Protein AF-A0A8J2TU21-F1 (afdb_monomer)

Secondary structure (DSSP, 8-state):
-HHHHHHHHHHHHSEEE--SSS-EEEEETTEEEEEEE-TTS--TT-EEEEEEEESSS-PPEEEEPGGG---GGGS-GGGTTEEEEEEE-S-SS--EEEEEEEEETTEEEEEEEE-HHHHHTT------GGGGGSS--HHHHHHHHHHHHSEEE--TTS-EEEEETTEEEEEEETT-TTSSSPEEEEEEEETTEEEEEEEEEEGGGGB-GGGSTTTSTTEEEEEEE-S--SPEEEEEEEEEETTEEEEEEEEEHHHHHT-GGGSS--TTHHHHT-

Organism: NCBI:txid1247562

Nearest PDB structures (foldseek):
  7wg3-assembly1_J  TM=2.281E-01  e=1.444E-03  Bos taurus
  8u32-assembly2_D  TM=4.054E-01  e=1.136E-01  Homo sapiens
  8ew6-assembly1_W-2  TM=3.992E-01  e=9.004E-01  Homo sapiens
  6p64-assembly1_D-3  TM=2.687E-01  e=2.629E-01  Homo sapiens
  6vrn-assembly1_D  TM=2.477E-01  e=4.080E+00  Homo sapiens

Structure (mmCIF, N/CA/C/O backbone):
data_AF-A0A8J2TU21-F1
#
_entry.id   AF-A0A8J2TU21-F1
#
loop_
_atom_site.group_PDB
_atom_site.id
_atom_site.type_symbol
_atom_site.label_atom_id
_atom_site.label_alt_id
_atom_site.label_comp_id
_atom_site.label_asym_id
_atom_site.label_entity_id
_atom_site.label_seq_id
_atom_site.pdbx_PDB_ins_code
_atom_site.Cartn_x
_atom_site.Cartn_y
_atom_site.Cartn_z
_atom_site.occupancy
_atom_site.B_iso_or_equiv
_atom_site.auth_seq_id
_atom_site.auth_comp_id
_atom_site.auth_asym_id
_atom_site.auth_atom_id
_atom_site.pdbx_PDB_model_num
ATOM 1 N N . MET A 1 1 ? -17.811 3.813 -1.687 1.00 58.38 1 MET A N 1
ATOM 2 C CA . MET A 1 1 ? -16.915 4.738 -2.426 1.00 58.38 1 MET A CA 1
ATOM 3 C C . MET A 1 1 ? -16.311 5.841 -1.555 1.00 58.38 1 MET A C 1
ATOM 5 O O . MET A 1 1 ? -15.149 5.700 -1.224 1.00 58.38 1 MET A O 1
ATOM 9 N N . LEU A 1 2 ? -17.020 6.907 -1.139 1.00 63.94 2 LEU A N 1
ATOM 10 C CA . LEU A 1 2 ? -16.384 7.971 -0.321 1.00 63.94 2 LEU A CA 1
ATOM 11 C C . LEU A 1 2 ? -15.904 7.480 1.061 1.00 63.94 2 LEU A C 1
ATOM 13 O O . LEU A 1 2 ? -14.791 7.792 1.465 1.00 63.94 2 LEU A O 1
ATOM 17 N N . LYS A 1 3 ? -16.726 6.679 1.752 1.00 74.31 3 LYS A N 1
ATOM 18 C CA . LYS A 1 3 ? -16.395 6.084 3.062 1.00 74.31 3 LYS A CA 1
ATOM 19 C C . LYS A 1 3 ? -15.256 5.062 2.972 1.00 74.31 3 LYS A C 1
ATOM 21 O O . LYS A 1 3 ? -14.341 5.099 3.782 1.00 74.31 3 LYS A O 1
ATOM 26 N N . ASP A 1 4 ? -15.289 4.213 1.947 1.00 75.69 4 ASP A N 1
ATOM 27 C CA . ASP A 1 4 ? -14.222 3.250 1.641 1.00 75.69 4 ASP A CA 1
ATOM 28 C C . ASP A 1 4 ? -12.875 3.958 1.461 1.00 75.69 4 ASP A C 1
ATOM 30 O O . ASP A 1 4 ? -11.890 3.590 2.088 1.00 75.69 4 ASP A O 1
ATOM 34 N N . ASN A 1 5 ? -12.860 5.036 0.672 1.00 77.44 5 ASN A N 1
ATOM 35 C CA . ASN A 1 5 ? -11.653 5.809 0.402 1.00 77.44 5 ASN A CA 1
ATOM 36 C C . ASN A 1 5 ? -11.133 6.518 1.669 1.00 77.44 5 ASN A 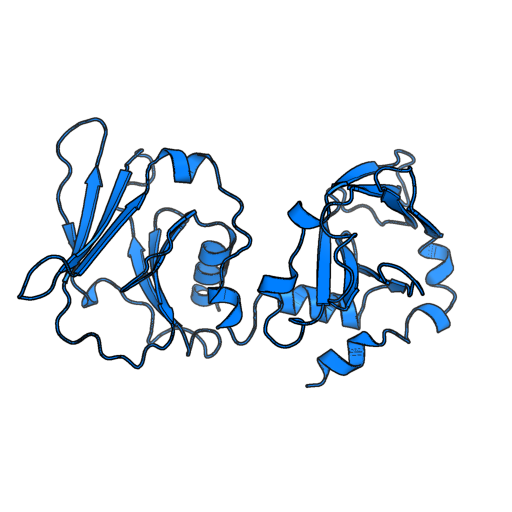C 1
ATOM 38 O O . ASN A 1 5 ? -9.929 6.646 1.871 1.00 77.44 5 ASN A O 1
ATOM 42 N N . GLU A 1 6 ? -12.024 6.966 2.559 1.00 82.44 6 GLU A N 1
ATOM 43 C CA . GLU A 1 6 ? -11.631 7.509 3.864 1.00 82.44 6 GLU A CA 1
ATOM 44 C C . GLU A 1 6 ? -10.925 6.454 4.731 1.00 82.44 6 GLU A C 1
ATOM 46 O O . GLU A 1 6 ? -9.848 6.730 5.263 1.00 82.44 6 GLU A O 1
ATOM 51 N N . ILE A 1 7 ? -11.493 5.248 4.840 1.00 80.94 7 ILE A N 1
ATOM 52 C CA . ILE A 1 7 ? -10.897 4.163 5.631 1.00 80.94 7 ILE A CA 1
ATOM 53 C C . ILE A 1 7 ? -9.587 3.708 5.005 1.00 80.94 7 ILE A C 1
ATOM 55 O O . ILE A 1 7 ? -8.605 3.576 5.723 1.00 80.94 7 ILE A O 1
ATOM 59 N N . GLU A 1 8 ? -9.533 3.528 3.685 1.00 79.25 8 GLU A N 1
ATOM 60 C CA . GLU A 1 8 ? -8.288 3.226 2.979 1.00 79.25 8 GLU A CA 1
ATOM 61 C C . GLU A 1 8 ? -7.206 4.245 3.346 1.00 79.25 8 GLU A C 1
ATOM 63 O O . GLU A 1 8 ? -6.149 3.873 3.852 1.00 79.25 8 GLU A O 1
ATOM 68 N N . ASN A 1 9 ? -7.484 5.544 3.208 1.00 79.12 9 ASN A N 1
ATOM 69 C CA . ASN A 1 9 ? -6.519 6.583 3.564 1.00 79.12 9 ASN A CA 1
ATOM 70 C C . ASN A 1 9 ? -6.104 6.543 5.040 1.00 79.12 9 ASN A C 1
ATOM 72 O O . ASN A 1 9 ? -4.937 6.809 5.331 1.00 79.12 9 ASN A O 1
ATOM 76 N N . ALA A 1 10 ? -7.008 6.182 5.953 1.00 81.94 10 ALA A N 1
ATOM 77 C CA . ALA A 1 10 ? -6.664 5.964 7.353 1.00 81.94 10 ALA A CA 1
ATOM 78 C C . ALA A 1 10 ? -5.740 4.751 7.533 1.00 81.94 10 ALA A C 1
ATOM 80 O O . ALA A 1 10 ? -4.718 4.867 8.203 1.00 81.94 10 ALA A O 1
ATOM 81 N N . LEU A 1 11 ? -6.040 3.613 6.901 1.00 80.38 11 LEU A N 1
ATOM 82 C CA . LEU A 1 11 ? -5.211 2.405 6.962 1.00 80.38 11 LEU A CA 1
ATOM 83 C C . LEU A 1 11 ? -3.800 2.636 6.403 1.00 80.38 11 LEU A C 1
ATOM 85 O O . LEU A 1 11 ? -2.864 1.992 6.876 1.00 80.38 11 LEU A O 1
ATOM 89 N N . TYR A 1 12 ? -3.661 3.544 5.431 1.00 74.69 12 TYR A N 1
ATOM 90 C CA . TYR A 1 12 ? -2.391 3.878 4.782 1.00 74.69 12 TYR A CA 1
ATOM 91 C C . TYR A 1 12 ? -1.575 4.949 5.499 1.00 74.69 12 TYR A C 1
ATOM 93 O O . TYR A 1 12 ? -0.360 4.819 5.623 1.00 74.69 12 TYR A O 1
ATOM 101 N N . ASN A 1 13 ? -2.226 6.035 5.909 1.00 73.88 13 ASN A N 1
ATOM 102 C CA . ASN A 1 13 ? -1.545 7.247 6.368 1.00 73.88 13 ASN A CA 1
ATOM 103 C C . ASN A 1 13 ? -1.740 7.506 7.866 1.00 73.88 13 ASN A C 1
ATOM 105 O O . ASN A 1 13 ? -1.188 8.467 8.400 1.00 73.88 13 ASN A O 1
ATOM 109 N N . GLY A 1 14 ? -2.570 6.702 8.529 1.00 76.38 14 GLY A N 1
ATOM 110 C CA . GLY A 1 14 ? -2.879 6.848 9.939 1.00 76.38 14 GLY A CA 1
ATOM 111 C C . GLY A 1 14 ? -1.810 6.263 10.855 1.00 76.38 14 GLY A C 1
ATOM 112 O O . GLY A 1 14 ? -1.041 5.372 10.492 1.00 76.38 14 GLY A O 1
ATOM 113 N N . THR A 1 15 ? -1.804 6.741 12.094 1.00 79.38 15 THR A N 1
ATOM 114 C CA . THR A 1 15 ? -1.006 6.155 13.171 1.00 79.38 15 THR A CA 1
ATOM 115 C C . THR A 1 15 ? -1.717 4.902 13.673 1.00 79.38 15 THR A C 1
ATOM 117 O O . THR A 1 15 ? -2.824 4.984 14.206 1.00 79.38 15 THR A O 1
ATOM 120 N N . PHE A 1 16 ? -1.085 3.744 13.484 1.00 79.56 16 PHE A N 1
ATOM 121 C CA . PHE A 1 16 ? -1.649 2.433 13.806 1.00 79.56 16 PHE A CA 1
ATOM 122 C C . PHE A 1 16 ? -1.144 1.911 15.157 1.00 79.56 16 PHE A C 1
ATOM 124 O O . PHE A 1 16 ? 0.063 1.917 15.409 1.00 79.56 16 PHE A O 1
ATOM 131 N N . ILE A 1 17 ? -2.048 1.395 15.992 1.00 81.62 17 ILE A N 1
ATOM 132 C CA . ILE A 1 17 ? -1.725 0.611 17.188 1.00 81.62 17 ILE A CA 1
ATOM 133 C C . ILE A 1 17 ? -2.383 -0.754 17.075 1.00 81.62 17 ILE A C 1
ATOM 135 O O . ILE A 1 17 ? -3.604 -0.858 16.953 1.00 81.62 17 ILE A O 1
ATOM 139 N N . LYS A 1 18 ? -1.545 -1.788 17.176 1.00 78.31 18 LYS A N 1
ATOM 140 C CA . LYS A 1 18 ? -1.987 -3.173 17.248 1.00 78.31 18 LYS A CA 1
ATOM 141 C C . LYS A 1 18 ? -2.256 -3.574 18.692 1.00 78.31 18 LYS A C 1
ATOM 143 O O . LYS A 1 18 ? -1.412 -3.345 19.559 1.00 78.31 18 LYS A O 1
ATOM 148 N N . ASN A 1 19 ? -3.379 -4.231 18.926 1.00 75.56 19 ASN A N 1
ATOM 149 C CA . ASN A 1 19 ? -3.733 -4.857 20.184 1.00 75.56 19 ASN A CA 1
ATOM 150 C C . ASN A 1 19 ? -3.720 -6.376 20.040 1.00 75.56 19 ASN A C 1
ATOM 152 O O . ASN A 1 19 ? -4.027 -6.936 18.992 1.00 75.56 19 ASN A O 1
ATOM 156 N N . SER A 1 20 ? -3.350 -7.066 21.117 1.00 71.25 20 SER A N 1
ATOM 157 C CA . SER A 1 20 ? -3.405 -8.529 21.159 1.00 71.25 20 SER A CA 1
ATOM 158 C C . SER A 1 20 ? -4.839 -9.057 21.227 1.00 71.25 20 SER A C 1
ATOM 160 O O . SER A 1 20 ? -5.087 -10.165 20.767 1.00 71.25 20 SER A O 1
ATOM 162 N N . ASN A 1 21 ? -5.762 -8.264 21.782 1.00 73.25 21 ASN A N 1
ATOM 163 C CA . ASN A 1 21 ? -7.171 -8.588 21.971 1.00 73.25 21 ASN A CA 1
ATOM 164 C C . ASN A 1 21 ? -8.049 -7.375 21.627 1.00 73.25 21 ASN A C 1
ATOM 166 O O . ASN A 1 21 ? -7.642 -6.233 21.841 1.00 73.25 21 ASN A O 1
ATOM 170 N N . GLY A 1 22 ? -9.281 -7.630 21.179 1.00 79.56 22 GLY A N 1
ATOM 171 C CA . GLY A 1 22 ? -10.277 -6.586 20.934 1.00 79.56 22 GLY A CA 1
ATOM 172 C C . GLY A 1 22 ? -10.157 -5.949 19.552 1.00 79.56 22 GLY A C 1
ATOM 173 O O . GLY A 1 22 ? -10.305 -6.644 18.548 1.00 79.56 22 GLY A O 1
ATOM 174 N N . TYR A 1 23 ? -9.948 -4.632 19.524 1.00 83.12 23 TYR A N 1
ATOM 175 C CA . TYR A 1 23 ? -9.886 -3.827 18.304 1.00 83.12 23 TYR A CA 1
ATOM 176 C C . TYR A 1 23 ? -8.505 -3.222 18.137 1.00 83.12 23 TYR A C 1
ATOM 178 O O . TYR A 1 23 ? -7.947 -2.699 19.098 1.00 83.12 23 TYR A O 1
ATOM 186 N N . ASP A 1 24 ? -7.995 -3.205 16.916 1.00 85.56 24 ASP A N 1
ATOM 187 C CA . ASP A 1 24 ? -6.873 -2.351 16.558 1.00 85.56 24 ASP A CA 1
ATOM 188 C C . ASP A 1 24 ? -7.340 -0.913 16.357 1.00 85.56 24 ASP A C 1
ATOM 190 O O . ASP A 1 24 ? -8.511 -0.652 16.076 1.00 85.56 24 ASP A O 1
ATOM 194 N N . VAL A 1 25 ? -6.420 0.034 16.521 1.00 85.12 25 VAL A N 1
ATOM 195 C CA . VAL A 1 25 ? -6.745 1.461 16.525 1.00 85.12 25 VAL A CA 1
ATOM 196 C C . VAL A 1 25 ? -5.941 2.172 15.456 1.00 85.12 25 VAL A C 1
ATOM 198 O O . VAL A 1 25 ? -4.714 2.086 15.422 1.00 85.12 25 VAL A O 1
ATOM 201 N N . VAL A 1 26 ? -6.629 2.940 14.620 1.00 85.81 26 VAL A N 1
ATOM 202 C CA . VAL A 1 26 ? -6.015 3.825 13.633 1.00 85.81 26 VAL A CA 1
ATOM 203 C C . VAL A 1 26 ? -6.462 5.239 13.893 1.00 85.81 26 VAL A C 1
ATOM 205 O O . VAL A 1 26 ? -7.656 5.506 13.968 1.00 85.81 26 VAL A O 1
ATOM 208 N N . ALA A 1 27 ? -5.517 6.162 13.999 1.00 82.06 27 ALA A N 1
ATOM 209 C CA . ALA A 1 27 ? -5.837 7.573 14.086 1.00 82.06 27 ALA A CA 1
ATOM 210 C C . ALA A 1 27 ? -5.430 8.299 12.806 1.00 82.06 27 ALA A C 1
ATOM 212 O O . ALA A 1 27 ? -4.272 8.245 12.391 1.00 82.06 27 ALA A O 1
ATOM 213 N N . TYR A 1 28 ? -6.385 8.979 12.175 1.00 82.38 28 TYR A N 1
ATOM 214 C CA . TYR A 1 28 ? -6.166 9.711 10.931 1.00 82.38 28 TYR A CA 1
ATOM 215 C C . TYR A 1 28 ? -7.184 10.843 10.773 1.00 82.38 28 TYR A C 1
ATOM 217 O O . TYR A 1 28 ? -8.367 10.649 11.048 1.00 82.38 28 TYR A O 1
ATOM 225 N N . ASN A 1 29 ? -6.736 12.021 10.322 1.00 77.94 29 ASN A N 1
ATOM 226 C CA . ASN A 1 29 ? -7.584 13.196 10.065 1.00 77.94 29 ASN A CA 1
ATOM 227 C C . ASN A 1 29 ? -8.606 13.489 11.185 1.00 77.94 29 ASN A C 1
ATOM 229 O O . ASN A 1 29 ? -9.804 13.627 10.934 1.00 77.94 29 ASN A O 1
ATOM 233 N N . ASN A 1 30 ? -8.136 13.580 12.434 1.00 78.69 30 ASN A N 1
ATOM 234 C CA . ASN A 1 30 ? -8.964 13.847 13.622 1.00 78.69 30 ASN A CA 1
ATOM 235 C C . ASN A 1 30 ? -10.094 12.834 13.836 1.00 78.69 30 ASN A C 1
ATOM 237 O O . ASN A 1 30 ? -11.155 13.164 14.358 1.00 78.69 30 ASN A O 1
ATOM 241 N N . SER A 1 31 ? -9.877 11.597 13.415 1.00 83.50 31 SER A N 1
ATOM 242 C CA . SER A 1 31 ? -10.779 10.485 13.669 1.00 83.50 31 SER A CA 1
ATOM 243 C C . SER A 1 31 ? -9.984 9.303 14.195 1.00 83.50 31 SER A C 1
ATOM 245 O O . SER A 1 31 ? -8.857 9.057 13.759 1.00 83.50 31 SER A O 1
ATOM 247 N N . LEU A 1 32 ? -10.591 8.573 15.121 1.00 84.38 32 LEU A N 1
ATOM 248 C CA . LEU A 1 32 ? -10.171 7.237 15.505 1.00 84.38 32 LEU A CA 1
ATOM 249 C C . LEU A 1 32 ? -11.017 6.226 14.748 1.00 84.38 32 LEU A C 1
ATOM 251 O O . LEU A 1 32 ? -12.234 6.371 14.668 1.00 84.38 32 LEU A O 1
ATOM 255 N N . TYR A 1 33 ? -10.369 5.200 14.226 1.00 84.88 33 TYR A N 1
ATOM 256 C CA . TYR A 1 33 ? -10.990 4.044 13.610 1.00 84.88 33 TYR A CA 1
ATOM 257 C C . TYR A 1 33 ? -10.616 2.828 14.451 1.00 84.88 33 TYR A C 1
ATOM 259 O O . TYR A 1 33 ? -9.432 2.541 14.627 1.00 84.88 33 TYR A O 1
ATOM 267 N N . LEU A 1 34 ? -11.615 2.139 14.987 1.00 84.94 34 LEU A N 1
ATOM 268 C CA . LEU A 1 34 ? -11.458 0.846 15.634 1.00 84.94 34 LEU A CA 1
ATOM 269 C C . LEU A 1 34 ? -11.738 -0.236 14.601 1.00 84.94 34 LEU A C 1
ATOM 271 O O . LEU A 1 34 ? -12.773 -0.208 13.931 1.00 84.94 34 LEU A O 1
ATOM 275 N N . LEU A 1 35 ? -10.802 -1.166 14.470 1.00 84.06 35 LEU A N 1
ATOM 276 C CA . LEU A 1 35 ? -10.803 -2.191 13.440 1.00 84.06 35 LEU A CA 1
ATOM 277 C C . LEU A 1 35 ? -10.736 -3.569 14.084 1.00 84.06 35 LEU A C 1
ATOM 279 O O . LEU A 1 35 ? -9.975 -3.775 15.025 1.00 84.06 35 LEU A O 1
ATOM 283 N N . LYS A 1 36 ? -11.515 -4.520 13.575 1.00 81.56 36 LYS A N 1
ATOM 284 C CA . LYS A 1 36 ? -11.433 -5.923 13.992 1.00 81.56 36 LYS A CA 1
ATOM 285 C C . LYS A 1 36 ? -11.714 -6.833 12.795 1.00 81.56 36 LYS A C 1
ATOM 287 O O . LYS A 1 36 ? -12.698 -6.603 12.089 1.00 81.56 36 LYS A O 1
ATOM 292 N N . PRO A 1 37 ? -10.882 -7.851 12.523 1.00 75.69 37 PRO A N 1
ATOM 293 C CA . PRO A 1 37 ? -11.181 -8.824 11.479 1.00 75.69 37 PRO A CA 1
ATOM 294 C C . PRO A 1 37 ? -12.408 -9.664 11.866 1.00 75.69 37 PRO A C 1
ATOM 296 O O . PRO A 1 37 ? -12.611 -9.966 13.040 1.00 75.69 37 PRO A O 1
ATOM 299 N N . ASN A 1 38 ? -13.190 -10.092 10.872 1.00 70.44 38 ASN A N 1
ATOM 300 C CA . ASN A 1 38 ? -14.369 -10.957 11.013 1.00 70.44 38 ASN A CA 1
ATOM 301 C C . ASN A 1 38 ? -15.502 -10.349 11.878 1.00 70.44 38 ASN A C 1
ATOM 303 O O . ASN A 1 38 ? -15.646 -10.702 13.053 1.00 70.44 38 ASN A O 1
ATOM 307 N N . PRO A 1 39 ? -16.375 -9.497 11.299 1.00 62.12 39 PRO A N 1
ATOM 308 C CA . PRO A 1 39 ? -17.414 -8.758 12.033 1.00 62.12 39 PRO A CA 1
ATOM 309 C C . PRO A 1 39 ? -18.491 -9.633 12.698 1.00 62.12 39 PRO A C 1
ATOM 311 O O . PRO A 1 39 ? -19.222 -9.150 13.556 1.00 62.12 39 PRO A O 1
ATOM 314 N N . ASN A 1 40 ? -18.589 -10.917 12.337 1.00 57.25 40 ASN A N 1
ATOM 315 C CA . ASN A 1 40 ? -19.634 -11.833 12.815 1.00 57.25 40 ASN A CA 1
ATOM 316 C C . ASN A 1 40 ? -19.432 -12.332 14.257 1.00 57.25 40 ASN A C 1
ATOM 318 O O . ASN A 1 40 ? -20.258 -13.091 14.764 1.00 57.25 40 ASN A O 1
ATOM 322 N N . ILE A 1 41 ? -18.344 -11.942 14.926 1.00 59.06 41 ILE A N 1
ATOM 323 C CA . ILE A 1 41 ? -18.169 -12.199 16.358 1.00 59.06 41 ILE A CA 1
ATOM 324 C C . ILE A 1 41 ? -18.950 -11.115 17.106 1.00 59.06 41 ILE A C 1
ATOM 326 O O . ILE A 1 41 ? -18.430 -10.027 17.351 1.00 59.06 41 ILE A O 1
ATOM 330 N N . GLU A 1 42 ? -20.216 -11.411 17.413 1.00 54.28 42 GLU A N 1
ATOM 331 C CA . GLU A 1 42 ? -21.098 -10.534 18.186 1.00 54.28 42 GLU A CA 1
ATOM 332 C C . GLU A 1 42 ? -20.466 -10.176 19.541 1.00 54.28 42 GLU A C 1
ATOM 334 O O . GLU A 1 42 ? -20.354 -10.992 20.456 1.00 54.28 42 GLU A O 1
ATOM 339 N N . ASP A 1 43 ? -20.095 -8.911 19.667 1.00 58.66 43 ASP A N 1
ATOM 340 C CA . ASP A 1 43 ? -19.461 -8.313 20.835 1.00 58.66 43 ASP A CA 1
ATOM 341 C C . ASP A 1 43 ? -20.557 -7.802 21.804 1.00 58.66 43 ASP A C 1
ATOM 343 O O . ASP A 1 43 ? -20.762 -6.600 21.959 1.00 58.66 43 ASP A O 1
ATOM 347 N N . LYS A 1 44 ? -21.318 -8.731 22.412 1.00 50.22 44 LYS A N 1
ATOM 348 C CA . LYS A 1 44 ? -22.628 -8.476 23.067 1.00 50.22 44 LYS A CA 1
ATOM 349 C C . LYS A 1 44 ? -22.649 -7.626 24.346 1.00 50.22 44 LYS A C 1
ATOM 351 O O . LYS A 1 44 ? -23.742 -7.3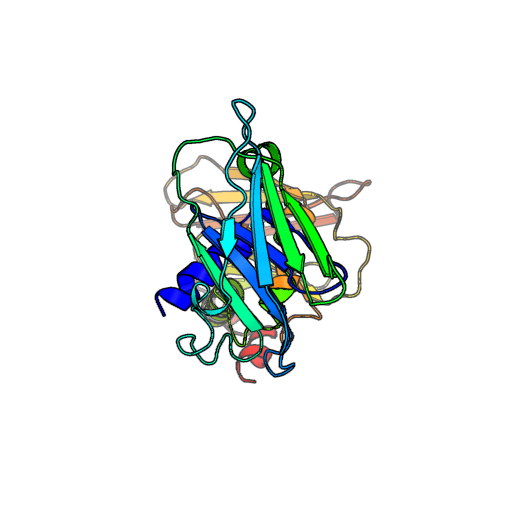21 24.812 1.00 50.22 44 LYS A O 1
ATOM 356 N N . THR A 1 45 ? -21.517 -7.228 24.925 1.00 53.62 45 THR A N 1
ATOM 357 C CA . THR A 1 45 ? -21.496 -6.577 26.257 1.00 53.6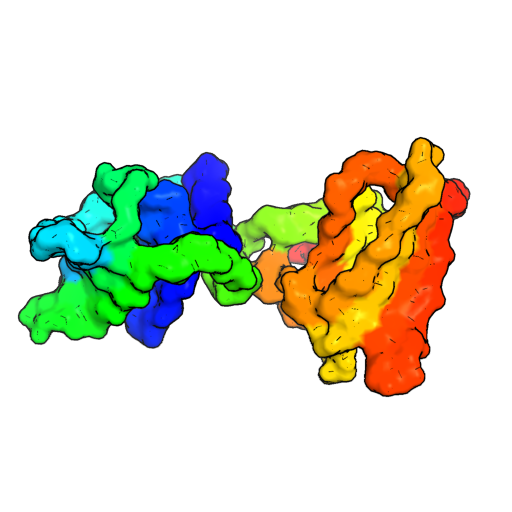2 45 THR A CA 1
ATOM 358 C C . THR A 1 45 ? -20.363 -5.559 26.409 1.00 53.62 45 THR A C 1
ATOM 360 O O . THR A 1 45 ? -19.563 -5.655 27.337 1.00 53.62 45 THR A O 1
ATOM 363 N N . ASN A 1 46 ? -20.232 -4.621 25.469 1.00 61.12 46 ASN A N 1
ATOM 364 C CA . ASN A 1 46 ? -19.039 -3.781 25.391 1.00 61.12 46 ASN A CA 1
ATOM 365 C C . ASN A 1 46 ? -19.352 -2.286 25.451 1.00 61.12 46 ASN A C 1
ATOM 367 O O . ASN A 1 46 ? -20.063 -1.767 24.596 1.00 61.12 46 ASN A O 1
ATOM 371 N N . HIS A 1 47 ? -18.739 -1.594 26.410 1.00 74.38 47 HIS A N 1
ATOM 372 C CA . HIS A 1 47 ? -18.621 -0.138 26.413 1.00 74.38 47 HIS A CA 1
ATOM 373 C C . HIS A 1 47 ? -17.206 0.232 25.976 1.00 74.38 47 HIS A C 1
ATOM 375 O O . HIS A 1 47 ? -16.232 -0.297 26.515 1.00 74.38 47 HIS A O 1
ATOM 381 N N . PHE A 1 48 ? -17.076 1.123 24.995 1.00 78.69 48 PHE A N 1
ATOM 382 C CA . PHE A 1 48 ? -15.779 1.704 24.667 1.00 78.69 48 PHE A CA 1
ATOM 383 C C . PHE A 1 48 ? -15.587 2.979 25.475 1.00 78.69 48 PHE A C 1
ATOM 385 O O . PHE A 1 48 ? -16.534 3.721 25.729 1.00 78.69 48 PHE A O 1
ATOM 392 N N . PHE A 1 49 ? -14.346 3.254 25.842 1.00 81.12 49 PHE A N 1
ATOM 393 C CA . PHE A 1 49 ? -13.994 4.486 26.531 1.00 81.12 49 PHE A CA 1
ATOM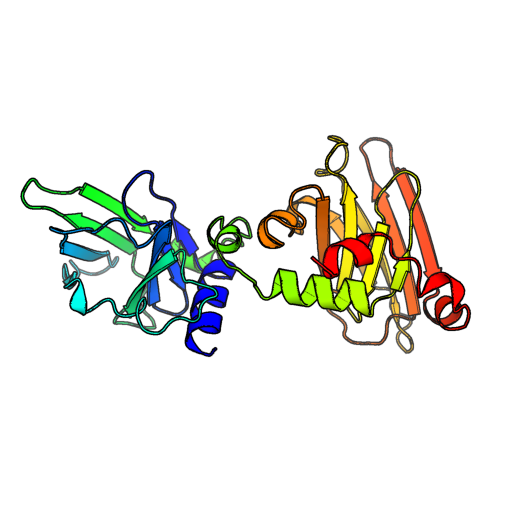 394 C C . PHE A 1 49 ? -12.866 5.193 25.799 1.00 81.12 49 PHE A C 1
ATOM 396 O O . PHE A 1 49 ? -12.013 4.553 25.177 1.00 81.12 49 PHE A O 1
ATOM 403 N N . LEU A 1 50 ? -12.851 6.515 25.916 1.00 80.75 50 LEU A N 1
ATOM 404 C CA . LEU A 1 50 ? -11.814 7.378 25.383 1.00 80.75 50 LEU A CA 1
ATOM 405 C C . LEU A 1 50 ? -11.424 8.417 26.433 1.00 80.75 50 LEU A C 1
ATOM 407 O O . LEU A 1 50 ? -12.242 9.215 26.879 1.00 80.75 50 LEU A O 1
ATOM 411 N N . GLU A 1 51 ? -10.149 8.441 26.794 1.00 79.75 51 GLU A N 1
ATOM 412 C CA . GLU A 1 51 ? -9.543 9.481 27.620 1.00 79.75 51 GLU A CA 1
ATOM 413 C C . GLU A 1 51 ? -8.545 10.274 26.765 1.00 79.75 51 GLU A C 1
ATOM 415 O O . GLU A 1 51 ? -7.610 9.708 26.193 1.00 79.75 51 GLU A O 1
ATOM 420 N N . LEU A 1 52 ? -8.725 11.593 26.687 1.00 76.12 52 LEU A N 1
ATOM 421 C CA . LEU A 1 52 ? -7.905 12.482 25.855 1.00 76.12 52 LEU A CA 1
ATOM 422 C C . LEU A 1 52 ? -6.867 13.247 26.674 1.00 76.12 52 LEU A C 1
ATOM 424 O O . LEU A 1 52 ? -7.025 14.441 26.873 1.00 76.12 52 LEU A O 1
ATOM 428 N N . LYS A 1 53 ? -5.808 12.601 27.160 1.00 70.69 53 LYS A N 1
ATOM 429 C CA . LYS A 1 53 ? -4.803 13.213 28.049 1.00 70.69 53 LYS A CA 1
ATOM 430 C C . LYS A 1 53 ? -4.098 14.418 27.405 1.00 70.69 53 LYS A C 1
ATOM 432 O O . LYS A 1 53 ? -3.246 14.278 26.534 1.00 70.69 53 LYS A O 1
ATOM 437 N N . SER A 1 54 ? -4.444 15.611 27.876 1.00 63.66 54 SER A N 1
ATOM 438 C CA . SER A 1 54 ? -3.783 16.880 27.581 1.00 63.66 54 SER A CA 1
ATOM 439 C C . SER A 1 54 ? -2.652 17.125 28.575 1.00 63.66 54 SER A C 1
ATOM 441 O O . SER A 1 54 ? -2.755 16.770 29.747 1.00 63.66 54 SER A O 1
ATOM 443 N N . THR A 1 55 ? -1.590 17.807 28.142 1.00 57.03 55 THR A N 1
ATOM 444 C CA . THR A 1 55 ? -0.572 18.359 29.055 1.00 57.03 55 THR A CA 1
ATOM 445 C C . THR A 1 55 ? -1.118 19.464 29.966 1.00 57.03 55 THR A C 1
ATOM 447 O O . THR A 1 55 ? -0.448 19.858 30.918 1.00 57.03 55 THR A O 1
ATOM 450 N N . GLN A 1 56 ? -2.309 19.985 29.666 1.00 50.91 56 GLN A N 1
ATOM 451 C CA . GLN A 1 56 ? -3.016 20.992 30.450 1.00 50.91 56 GLN A CA 1
ATOM 452 C C . GLN A 1 56 ? -4.424 20.472 30.776 1.00 50.91 56 GLN A C 1
ATOM 454 O O . GLN A 1 56 ? -5.236 20.299 29.870 1.00 50.91 56 GLN A O 1
ATOM 459 N N . ASP A 1 57 ? -4.656 20.231 32.068 1.00 49.84 57 ASP A N 1
ATOM 460 C CA . ASP A 1 57 ? -5.888 19.763 32.720 1.00 49.84 57 ASP A CA 1
ATOM 461 C C . ASP A 1 57 ? -6.389 18.339 32.430 1.00 49.84 57 ASP A C 1
ATOM 463 O O . ASP A 1 57 ? -6.266 17.802 31.330 1.00 49.84 57 ASP A O 1
ATOM 467 N N . ASN A 1 58 ? -6.968 17.740 33.487 1.00 49.34 58 ASN A N 1
ATOM 468 C CA . ASN A 1 58 ? -7.669 16.455 33.480 1.00 49.34 58 ASN A CA 1
ATOM 469 C C . ASN A 1 58 ? -8.774 16.497 32.414 1.00 49.34 58 ASN A C 1
ATOM 471 O O . ASN A 1 58 ? -9.818 17.116 32.634 1.00 49.34 58 ASN A O 1
ATOM 475 N N . PRO A 1 59 ? -8.566 15.855 31.267 1.00 53.03 59 PRO A N 1
ATOM 476 C CA . PRO A 1 59 ? -9.531 15.876 30.190 1.00 53.03 59 PRO A CA 1
ATOM 477 C C . PRO A 1 59 ? -10.714 14.976 30.541 1.00 53.03 59 PRO A C 1
ATOM 479 O O . PRO A 1 59 ? -10.562 14.034 31.326 1.00 53.03 59 PRO A O 1
ATOM 482 N N . PRO A 1 60 ? -11.891 15.233 29.956 1.00 57.19 60 PRO A N 1
ATOM 483 C CA . PRO A 1 60 ? -13.052 14.395 30.188 1.00 57.19 60 PRO A CA 1
ATOM 484 C C . PRO A 1 60 ? -12.767 12.965 29.712 1.00 57.19 60 PRO A C 1
ATOM 486 O O . PRO A 1 60 ? -12.330 12.749 28.580 1.00 57.19 60 PRO A O 1
ATOM 489 N N . THR A 1 61 ? -13.032 11.986 30.576 1.00 61.09 61 THR A N 1
ATOM 490 C CA . THR A 1 61 ? -13.288 10.615 30.131 1.00 61.09 61 THR A CA 1
ATOM 491 C C . THR A 1 61 ? -14.611 10.649 29.382 1.00 61.09 61 THR A C 1
ATOM 493 O O . THR A 1 61 ? -15.630 11.064 29.935 1.00 61.09 61 THR A O 1
ATOM 496 N N . ILE A 1 62 ? -14.579 10.268 28.113 1.00 68.81 62 ILE A N 1
ATOM 497 C CA . ILE A 1 62 ? -15.768 10.158 27.285 1.00 68.81 62 ILE A CA 1
ATOM 498 C C . ILE A 1 62 ? -16.113 8.676 27.218 1.00 68.81 62 ILE A C 1
ATOM 500 O O . ILE A 1 62 ? -15.380 7.888 26.613 1.00 68.81 62 ILE A O 1
ATOM 504 N N . ASP A 1 63 ? -17.223 8.303 27.848 1.00 64.81 63 ASP A N 1
ATOM 505 C CA . ASP A 1 63 ? -17.872 7.031 27.555 1.00 64.81 63 ASP A CA 1
ATOM 506 C C . ASP A 1 63 ? -18.464 7.134 26.154 1.00 64.81 63 ASP A C 1
ATOM 508 O O . ASP A 1 63 ? -19.267 8.027 25.868 1.00 64.81 63 ASP A O 1
ATOM 512 N N . ILE A 1 64 ? -18.027 6.249 25.262 1.00 66.88 64 ILE A N 1
ATOM 513 C CA . ILE A 1 64 ? -18.515 6.222 23.891 1.00 66.88 64 ILE A CA 1
ATOM 514 C C . ILE A 1 64 ? -19.516 5.081 23.791 1.00 66.88 64 ILE A C 1
ATOM 516 O O . ILE A 1 64 ? -19.166 3.912 23.991 1.00 66.88 64 ILE A O 1
ATOM 520 N N . ASN A 1 65 ? -20.770 5.400 23.460 1.00 63.78 65 ASN A N 1
ATOM 521 C CA . ASN A 1 65 ? -21.743 4.345 23.233 1.00 63.78 65 ASN A CA 1
ATOM 522 C C . ASN A 1 65 ? -21.375 3.587 21.953 1.00 63.78 65 ASN A C 1
ATOM 524 O O . ASN A 1 65 ? -20.983 4.205 20.963 1.00 63.78 65 ASN A O 1
ATOM 528 N N . PRO A 1 66 ? -21.571 2.259 21.905 1.00 56.88 66 PRO A N 1
ATOM 529 C CA . PRO A 1 66 ? -21.376 1.484 20.679 1.00 56.88 66 PRO A CA 1
ATOM 530 C C . PRO A 1 66 ? -22.146 2.042 19.474 1.00 56.88 66 PRO A C 1
ATOM 532 O O . PRO A 1 66 ? -21.670 1.953 18.349 1.00 56.88 66 PRO A O 1
ATOM 535 N N . THR A 1 67 ? -23.303 2.671 19.707 1.00 58.75 67 THR A N 1
ATOM 536 C CA . THR A 1 67 ? -24.123 3.334 18.679 1.00 58.75 67 THR A CA 1
ATOM 537 C C . THR A 1 67 ? -23.502 4.605 18.104 1.00 58.75 67 THR A C 1
ATOM 539 O O . THR A 1 67 ? -23.873 5.008 17.005 1.00 58.75 67 THR A O 1
ATOM 542 N N . ASP A 1 68 ? -22.580 5.244 18.828 1.00 60.12 68 ASP A N 1
ATOM 543 C CA . ASP A 1 68 ? -21.864 6.437 18.359 1.00 60.12 68 ASP A CA 1
ATOM 544 C C . ASP A 1 68 ? -20.790 6.066 17.329 1.00 60.12 68 ASP A C 1
ATOM 546 O O . ASP A 1 68 ? -20.351 6.904 16.537 1.00 60.12 68 ASP A O 1
ATOM 550 N N . PHE A 1 69 ? -20.401 4.790 17.296 1.00 61.56 69 PHE A N 1
ATOM 551 C CA . PHE A 1 69 ? -19.564 4.246 16.250 1.00 61.56 69 PHE A CA 1
ATOM 552 C C . PHE A 1 69 ? -20.426 3.690 15.113 1.00 61.56 69 PHE A C 1
ATOM 554 O O . PHE A 1 69 ? -21.025 2.624 15.220 1.00 61.56 69 PHE A O 1
ATOM 561 N N . ILE A 1 70 ? -20.451 4.379 13.974 1.00 60.84 70 ILE A N 1
ATOM 562 C CA . ILE A 1 70 ? -21.279 3.967 12.831 1.00 60.84 70 ILE A CA 1
ATOM 563 C C . ILE A 1 70 ? -20.410 3.764 11.604 1.00 60.84 70 ILE A C 1
ATOM 565 O O . ILE A 1 70 ? -20.165 4.750 10.925 1.00 60.84 70 ILE A O 1
ATOM 569 N N . PHE A 1 71 ? -20.021 2.537 11.238 1.00 61.28 71 PHE A N 1
ATOM 570 C CA . PHE A 1 71 ? -19.526 2.304 9.867 1.00 61.28 71 PHE A CA 1
ATOM 571 C C . PHE A 1 71 ? -19.988 1.001 9.201 1.00 61.28 71 PHE A C 1
ATOM 573 O O . PHE A 1 71 ? -20.244 1.049 7.998 1.00 61.28 71 PHE A O 1
ATOM 580 N N . ASN A 1 72 ? -20.206 -0.100 9.925 1.00 62.19 72 ASN A N 1
ATOM 581 C CA . ASN A 1 72 ? -20.336 -1.428 9.302 1.00 62.19 72 ASN A CA 1
ATOM 582 C C . ASN A 1 72 ? -21.455 -1.565 8.239 1.00 62.19 72 ASN A C 1
ATOM 584 O O . ASN A 1 72 ? -21.192 -2.027 7.134 1.00 62.19 72 ASN A O 1
ATOM 588 N N . ASP A 1 73 ? -22.667 -1.067 8.501 1.00 56.88 73 ASP A N 1
ATOM 589 C CA . ASP A 1 73 ? -23.828 -1.284 7.609 1.00 56.88 73 ASP A CA 1
ATOM 590 C C . ASP A 1 73 ? -23.787 -0.483 6.293 1.00 56.88 73 ASP A C 1
ATOM 592 O O . ASP A 1 73 ? -24.652 -0.634 5.431 1.00 56.88 73 ASP A O 1
ATOM 596 N N . SER A 1 74 ? -22.809 0.415 6.132 1.00 59.69 74 SER A N 1
ATOM 597 C CA . SER A 1 74 ? -22.737 1.347 4.996 1.00 59.69 74 SER A CA 1
ATOM 598 C C . SER A 1 74 ? -21.470 1.227 4.151 1.00 59.69 74 SER A C 1
ATOM 600 O O . SER A 1 74 ? -21.263 2.047 3.249 1.00 59.69 74 SER A O 1
ATOM 602 N N . LEU A 1 75 ? -20.613 0.251 4.458 1.00 69.94 75 LEU A N 1
ATOM 603 C CA . LEU A 1 75 ? -19.400 -0.023 3.696 1.00 69.94 75 LEU A CA 1
ATOM 604 C C . LEU A 1 75 ? -19.689 -0.925 2.502 1.00 69.94 75 LEU A C 1
ATOM 606 O O . LEU A 1 75 ? -20.641 -1.704 2.500 1.00 69.94 75 LEU A O 1
ATOM 610 N N . SER A 1 76 ? -18.878 -0.785 1.453 1.00 73.25 76 SER A N 1
ATOM 611 C CA . SER A 1 76 ? -18.991 -1.676 0.300 1.00 73.25 76 SER A CA 1
ATOM 612 C C . SER A 1 76 ? -18.559 -3.099 0.653 1.00 73.25 76 SER A C 1
ATOM 614 O O . SER A 1 76 ? -17.925 -3.350 1.681 1.00 73.25 76 SER A O 1
ATOM 616 N N . GLU A 1 77 ? -18.826 -4.037 -0.258 1.00 77.00 77 GLU A N 1
ATOM 617 C CA . GLU A 1 77 ? -18.338 -5.413 -0.140 1.00 77.00 77 GLU A CA 1
ATOM 618 C C . GLU A 1 77 ? -16.821 -5.520 0.067 1.00 77.00 77 GLU A C 1
ATOM 620 O O . GLU A 1 77 ? -16.349 -6.567 0.498 1.00 77.00 77 GLU A O 1
ATOM 625 N N . ASN A 1 78 ? -16.055 -4.468 -0.237 1.00 75.31 78 ASN A N 1
ATOM 626 C CA . ASN A 1 78 ? -14.616 -4.449 -0.036 1.00 75.31 78 ASN A CA 1
ATOM 627 C C . ASN A 1 78 ? -14.207 -4.603 1.438 1.00 75.31 78 ASN A C 1
ATOM 629 O O . ASN A 1 78 ? -13.164 -5.178 1.719 1.00 75.31 78 ASN A O 1
ATOM 633 N N . PHE A 1 79 ? -15.037 -4.123 2.370 1.00 75.06 79 PHE A N 1
ATOM 634 C CA . PHE A 1 79 ? -14.777 -4.141 3.815 1.00 75.06 79 PHE A CA 1
ATOM 635 C C . PHE A 1 79 ? -15.613 -5.184 4.565 1.00 75.06 79 PHE A C 1
ATOM 637 O O . PHE A 1 79 ? -15.616 -5.201 5.791 1.00 75.06 79 PHE A O 1
ATOM 644 N N . ASN A 1 80 ? -16.315 -6.076 3.862 1.00 72.81 80 ASN A N 1
ATOM 645 C CA . ASN A 1 80 ? -17.257 -7.023 4.474 1.00 72.81 80 ASN A CA 1
ATOM 646 C C . ASN A 1 80 ? -16.625 -7.992 5.499 1.00 72.81 80 ASN A C 1
ATOM 648 O O . ASN A 1 80 ? -17.341 -8.586 6.303 1.00 72.81 80 ASN A O 1
ATOM 652 N N . ASN A 1 81 ? -15.299 -8.138 5.486 1.00 75.00 81 ASN A N 1
ATOM 653 C CA . ASN A 1 81 ? -14.538 -8.985 6.404 1.00 75.00 81 ASN A CA 1
ATOM 654 C C . ASN A 1 81 ? -13.872 -8.204 7.551 1.00 75.00 81 ASN A C 1
ATOM 656 O O . ASN A 1 81 ? -13.114 -8.787 8.328 1.00 75.00 81 ASN A O 1
ATOM 660 N N . VAL A 1 82 ? -14.136 -6.901 7.678 1.00 76.69 82 VAL A N 1
ATOM 661 C CA . VAL A 1 82 ? -13.564 -6.036 8.717 1.00 76.69 82 VAL A CA 1
ATOM 662 C C . VAL A 1 82 ? -14.682 -5.246 9.390 1.00 76.69 82 VAL A C 1
ATOM 664 O O . VAL A 1 82 ? -15.361 -4.454 8.748 1.00 76.69 82 VAL A O 1
ATOM 667 N N . ALA A 1 83 ? -14.844 -5.409 10.703 1.00 78.94 83 ALA A N 1
ATOM 668 C CA . ALA A 1 83 ? -15.643 -4.480 11.490 1.00 78.94 83 ALA A CA 1
ATOM 669 C C . ALA A 1 83 ? -14.879 -3.161 11.621 1.00 78.94 83 ALA A C 1
ATOM 671 O O . ALA A 1 83 ? -13.753 -3.145 1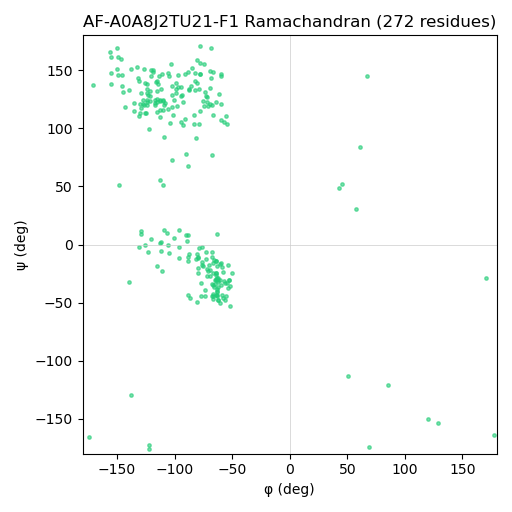2.124 1.00 78.94 83 ALA A O 1
ATOM 672 N N . VAL A 1 84 ? -15.502 -2.069 11.182 1.00 79.31 84 VAL A N 1
ATOM 673 C CA . VAL A 1 84 ? -14.959 -0.716 11.311 1.00 79.31 84 VAL A CA 1
ATOM 674 C C . VAL A 1 84 ? -15.927 0.145 12.102 1.00 79.31 84 VAL A C 1
ATOM 676 O O . VAL A 1 84 ? -17.121 0.213 11.806 1.00 79.31 84 VAL A O 1
ATOM 679 N N . TYR A 1 85 ? -15.377 0.848 13.076 1.00 81.44 85 TYR A N 1
ATOM 680 C CA . TYR A 1 85 ? -16.070 1.783 13.944 1.00 81.44 85 TYR A CA 1
ATOM 681 C C . TYR A 1 85 ? -15.283 3.088 13.939 1.00 81.44 85 TYR A C 1
ATOM 683 O O . TYR A 1 85 ? -14.070 3.068 14.118 1.00 81.44 85 TYR A O 1
ATOM 691 N N . LYS A 1 86 ? -15.936 4.232 13.727 1.00 83.56 86 LYS A N 1
ATOM 692 C CA . LYS A 1 86 ? -15.261 5.539 13.709 1.00 83.56 86 LYS A CA 1
ATOM 693 C C . LYS A 1 86 ? -15.751 6.402 14.848 1.00 83.56 86 LYS A C 1
ATOM 695 O O . LYS A 1 86 ? -16.953 6.476 15.080 1.00 83.56 86 LYS A O 1
ATOM 700 N N . TYR A 1 87 ? -14.824 7.123 15.454 1.00 81.06 87 TYR A N 1
ATOM 701 C CA . TYR A 1 87 ? -15.109 8.165 16.418 1.00 81.06 87 TYR A CA 1
ATOM 702 C C . TYR A 1 87 ? -14.403 9.472 16.024 1.00 81.06 87 TYR A C 1
ATOM 704 O O . TYR A 1 87 ? -13.174 9.485 15.897 1.00 81.06 87 TYR A O 1
ATOM 712 N N . PRO A 1 88 ? -15.139 10.574 15.800 1.00 79.62 88 PRO A N 1
ATOM 713 C CA . PRO A 1 88 ? -14.537 11.873 15.525 1.00 79.62 88 PRO A CA 1
ATOM 714 C C . PRO A 1 88 ? -13.934 12.470 16.804 1.00 79.62 88 PRO A C 1
ATOM 716 O O . PRO A 1 88 ? -14.594 12.554 17.836 1.00 79.62 88 PRO A O 1
ATOM 719 N N . LEU A 1 89 ? -12.689 12.938 16.735 1.00 76.38 89 LEU A N 1
ATOM 720 C CA . LEU A 1 89 ? -12.044 13.650 17.838 1.00 76.38 89 LEU A CA 1
ATOM 721 C C . LEU A 1 89 ? -12.537 15.105 17.886 1.00 76.38 89 LEU A C 1
ATOM 723 O O . LEU A 1 89 ? -12.603 15.785 16.861 1.00 76.38 89 LEU A O 1
ATOM 727 N N . LEU A 1 90 ? -12.887 15.582 19.085 1.00 65.31 90 LEU A N 1
ATOM 728 C CA . LEU A 1 90 ? -13.632 16.833 19.290 1.00 65.31 90 LEU A CA 1
ATOM 729 C C . LEU A 1 90 ? -12.845 18.115 18.954 1.00 65.31 90 LEU A C 1
ATOM 731 O O . LEU A 1 90 ? -13.466 19.099 18.558 1.00 65.31 90 LEU A O 1
ATOM 735 N N . ASN A 1 91 ? -11.509 18.119 19.046 1.00 61.31 91 ASN A N 1
ATOM 736 C CA . ASN A 1 91 ? -10.691 19.315 18.802 1.00 61.31 91 ASN A CA 1
ATOM 737 C C . ASN A 1 91 ? -9.626 19.087 17.724 1.00 61.31 91 ASN A C 1
ATOM 739 O O . ASN A 1 91 ? -8.767 18.220 17.845 1.00 61.31 91 ASN A O 1
ATOM 743 N N . LYS A 1 92 ? -9.674 19.912 16.666 1.00 51.88 92 LYS A N 1
ATOM 744 C CA . LYS A 1 92 ? -8.828 19.776 15.467 1.00 51.88 92 LYS A CA 1
ATOM 745 C C . LYS A 1 92 ? -7.374 20.238 15.632 1.00 51.88 92 LYS A C 1
ATOM 747 O O . LYS A 1 92 ? -6.568 19.928 14.760 1.00 51.88 92 LYS A O 1
ATOM 752 N N . ASN A 1 93 ? -7.065 20.994 16.686 1.00 50.78 93 ASN A N 1
ATOM 753 C CA . ASN A 1 93 ? -5.802 21.735 16.814 1.00 50.78 93 ASN A CA 1
ATOM 754 C C . ASN A 1 93 ? -4.997 21.396 18.071 1.00 50.78 93 ASN A C 1
ATOM 756 O O . ASN A 1 93 ? -3.875 21.879 18.218 1.00 50.78 93 ASN A O 1
ATOM 760 N N . ASP A 1 94 ? -5.555 20.594 18.969 1.00 54.84 94 ASP A N 1
ATOM 761 C CA . ASP A 1 94 ? -4.946 20.360 20.264 1.00 54.84 94 ASP A CA 1
ATOM 762 C C . ASP A 1 94 ? -4.161 19.050 20.274 1.00 54.84 94 ASP A C 1
ATOM 764 O O . ASP A 1 94 ? -4.551 18.023 19.717 1.00 54.84 94 ASP A O 1
ATOM 768 N N . THR A 1 95 ? -3.000 19.118 20.907 1.00 60.78 95 THR A N 1
ATOM 769 C CA . THR A 1 95 ? -2.099 17.994 21.089 1.00 60.78 95 THR A CA 1
ATOM 770 C C . THR A 1 95 ? -2.533 17.167 22.290 1.00 60.78 95 THR A C 1
ATOM 772 O O . THR A 1 95 ? -2.262 17.562 23.424 1.00 60.78 95 THR A O 1
ATOM 775 N N . TYR A 1 96 ? -3.156 16.017 22.046 1.00 70.25 96 TYR A N 1
ATOM 776 C CA . TYR A 1 96 ? -3.564 15.091 23.101 1.00 70.25 96 TYR A CA 1
ATOM 777 C C . TYR A 1 96 ? -2.917 13.727 22.926 1.00 70.25 96 TYR A C 1
ATOM 779 O O . TYR A 1 96 ? -2.755 13.238 21.806 1.00 70.25 96 TYR A O 1
ATOM 787 N N . ASP A 1 97 ? -2.596 13.098 24.047 1.00 77.75 97 ASP A N 1
ATOM 788 C CA . ASP A 1 97 ? -2.438 11.659 24.081 1.00 77.75 97 ASP A CA 1
ATOM 789 C C . ASP A 1 97 ? -3.814 11.007 24.221 1.00 77.75 97 ASP A C 1
ATOM 791 O O . ASP A 1 97 ? -4.722 11.535 24.860 1.00 77.75 97 ASP A O 1
ATOM 795 N N . ILE A 1 98 ? -3.971 9.833 23.638 1.00 80.50 98 ILE A N 1
ATOM 796 C CA . ILE A 1 98 ? -5.237 9.120 23.588 1.00 80.50 98 ILE A CA 1
ATOM 797 C C . ILE A 1 98 ? -5.082 7.812 24.339 1.00 80.50 98 ILE A C 1
ATOM 799 O O . ILE A 1 98 ? -4.225 7.009 23.991 1.00 80.50 98 ILE A O 1
ATOM 803 N N . LEU A 1 99 ? -5.924 7.567 25.337 1.00 85.00 99 LEU A N 1
ATOM 804 C CA . LEU A 1 99 ? -6.130 6.235 25.892 1.00 85.00 99 LEU A CA 1
ATOM 805 C C . LEU A 1 99 ? -7.527 5.774 25.490 1.00 85.00 99 LEU A C 1
ATOM 807 O O . LEU A 1 99 ? -8.519 6.371 25.889 1.00 85.00 99 LEU A O 1
ATOM 811 N N . ILE A 1 100 ? -7.594 4.720 24.691 1.00 86.00 100 ILE A N 1
ATOM 812 C CA . ILE A 1 100 ? -8.845 4.123 24.228 1.00 86.00 100 ILE A CA 1
ATOM 813 C C . ILE A 1 100 ? -8.905 2.676 24.678 1.00 86.00 100 ILE A C 1
ATOM 815 O O . ILE A 1 100 ? -7.871 2.028 24.813 1.00 86.00 100 ILE A O 1
ATOM 819 N N . GLY A 1 101 ? -10.093 2.149 24.916 1.00 85.88 101 GLY A N 1
ATOM 820 C CA . GLY A 1 101 ? -10.229 0.743 25.240 1.00 85.88 101 GLY A CA 1
ATOM 821 C C . GLY A 1 101 ? -11.666 0.293 25.340 1.00 85.88 101 GLY A C 1
ATOM 822 O O . GLY A 1 101 ? -12.588 0.995 24.931 1.00 85.88 101 GLY A O 1
ATOM 823 N N . GLN A 1 102 ? -11.833 -0.890 25.912 1.00 82.38 102 GLN A N 1
ATOM 824 C CA . GLN A 1 102 ? -13.120 -1.541 26.087 1.00 82.38 102 GLN A CA 1
ATOM 825 C C . GLN A 1 102 ? -13.273 -2.030 27.524 1.00 82.38 102 GLN A C 1
ATOM 827 O O . GLN A 1 102 ? -12.327 -2.558 28.115 1.00 82.38 102 GLN A O 1
ATOM 832 N N . PHE A 1 103 ? -14.479 -1.874 28.056 1.00 80.56 103 PHE A N 1
ATOM 833 C CA . PHE A 1 103 ? -14.928 -2.414 29.330 1.00 80.56 103 PHE A CA 1
ATOM 834 C C . PHE A 1 103 ? -16.103 -3.373 29.114 1.00 80.56 103 PHE A C 1
ATOM 836 O O . PHE A 1 103 ? -16.915 -3.179 28.205 1.00 80.56 103 PHE A O 1
ATOM 843 N N . ASN A 1 104 ? -16.187 -4.380 29.977 1.00 76.50 104 ASN A N 1
ATOM 844 C CA . ASN A 1 104 ? -17.357 -5.230 30.173 1.00 76.50 104 ASN A CA 1
ATOM 845 C C . ASN A 1 104 ? -17.805 -5.151 31.646 1.00 76.50 104 ASN A C 1
ATOM 847 O O . ASN A 1 104 ? -17.211 -4.421 32.444 1.00 76.50 104 ASN A O 1
ATOM 851 N N . ASP A 1 105 ? -18.818 -5.935 32.015 1.00 76.31 105 ASP A N 1
ATOM 852 C CA . ASP A 1 105 ? -19.356 -5.984 33.384 1.00 76.31 105 ASP A CA 1
ATOM 853 C C . ASP A 1 105 ? -18.313 -6.395 34.449 1.00 76.31 105 ASP A C 1
ATOM 855 O O . ASP A 1 105 ? -18.497 -6.127 35.636 1.00 76.31 105 ASP A O 1
ATOM 859 N N . GLU A 1 106 ? -17.206 -7.026 34.043 1.00 78.31 106 GLU A N 1
ATOM 860 C CA . GLU A 1 106 ? -16.124 -7.493 34.921 1.00 78.31 106 GLU A CA 1
ATOM 861 C C . GLU A 1 106 ? -14.945 -6.504 35.014 1.00 78.31 106 GLU A C 1
ATOM 863 O O . GLU A 1 106 ? -14.082 -6.649 35.883 1.00 78.31 106 GLU A O 1
ATOM 868 N N . GLY A 1 107 ? -14.891 -5.484 34.149 1.00 78.44 107 GLY A N 1
ATOM 869 C CA . GLY A 1 107 ? -13.836 -4.472 34.134 1.00 78.44 107 GLY A CA 1
ATOM 870 C C . GLY A 1 107 ? -13.199 -4.252 32.760 1.00 78.44 107 GLY A C 1
ATOM 871 O O . GLY A 1 107 ? -13.835 -4.384 31.717 1.00 78.44 107 GLY A O 1
ATOM 872 N N . ARG A 1 108 ? -11.938 -3.789 32.750 1.00 79.50 108 ARG A N 1
ATOM 873 C CA . ARG A 1 108 ? -11.230 -3.396 31.517 1.00 79.50 108 ARG A CA 1
ATOM 874 C C . ARG A 1 108 ? -10.816 -4.637 30.727 1.00 79.50 108 ARG A C 1
ATOM 876 O O . ARG A 1 108 ? -9.995 -5.411 31.207 1.00 79.50 108 ARG A O 1
ATOM 883 N N . VAL A 1 109 ? -11.320 -4.773 29.502 1.00 80.25 109 VAL A N 1
ATOM 884 C CA . VAL A 1 109 ? -10.992 -5.874 28.580 1.00 80.25 109 VAL A CA 1
ATOM 885 C C . VAL A 1 109 ? -9.655 -5.613 27.889 1.00 80.25 109 VAL A C 1
ATOM 887 O O . VAL A 1 109 ? -8.773 -6.469 27.865 1.00 80.25 109 VAL A O 1
ATOM 890 N N . TRP A 1 110 ? -9.488 -4.411 27.339 1.00 84.19 110 TRP A N 1
ATOM 891 C CA . TRP A 1 110 ? -8.243 -3.964 26.718 1.00 84.19 110 TRP A CA 1
ATOM 892 C C . TRP A 1 110 ? -8.154 -2.440 26.735 1.00 84.19 110 TRP A C 1
ATOM 894 O O . TRP A 1 110 ? -9.157 -1.742 26.904 1.00 84.19 110 TRP A O 1
ATOM 904 N N . SER A 1 111 ? -6.941 -1.918 26.565 1.00 86.00 111 SER A N 1
ATOM 905 C CA . SER A 1 111 ? -6.728 -0.498 26.309 1.00 86.00 111 SER A CA 1
ATOM 906 C C . SER A 1 111 ? -5.426 -0.239 25.572 1.00 86.00 111 SER A C 1
ATOM 908 O O . SER A 1 111 ? -4.430 -0.914 25.822 1.00 86.00 111 SER A O 1
ATOM 910 N N . SER A 1 112 ? -5.427 0.795 24.746 1.00 84.19 112 SER A N 1
ATOM 911 C CA . SER A 1 112 ? -4.310 1.244 23.927 1.00 84.19 112 SER A CA 1
ATOM 912 C C . SER A 1 112 ? -4.030 2.705 24.195 1.00 84.19 112 SER A C 1
ATOM 914 O O . SER A 1 112 ? -4.952 3.515 24.276 1.00 84.19 112 SER A O 1
ATOM 916 N N . TYR A 1 113 ? -2.750 3.044 24.280 1.00 84.31 113 TYR A N 1
ATOM 917 C CA . TYR A 1 113 ? -2.303 4.414 24.459 1.00 84.31 113 TYR A CA 1
ATOM 918 C C . TYR A 1 113 ? -1.569 4.903 23.208 1.00 84.31 113 TYR A C 1
ATOM 920 O O . TYR A 1 113 ? -0.597 4.286 22.776 1.00 84.31 113 TYR A O 1
ATOM 928 N N . MET A 1 114 ? -2.026 6.017 22.643 1.00 79.19 114 MET A N 1
ATOM 929 C CA . MET A 1 114 ? -1.407 6.709 21.520 1.00 79.19 114 MET A CA 1
ATOM 930 C C . MET A 1 114 ? -0.878 8.055 21.991 1.00 79.19 114 MET A C 1
ATOM 932 O O . MET A 1 114 ? -1.651 8.929 22.371 1.00 79.19 114 MET A O 1
ATOM 936 N N . SER A 1 115 ? 0.438 8.241 21.950 1.00 76.12 115 SER A N 1
ATOM 937 C CA . SER A 1 115 ? 1.024 9.537 22.283 1.00 76.12 115 SER A CA 1
ATOM 938 C C . SER A 1 115 ? 0.878 10.518 21.124 1.00 76.12 115 SER A C 1
ATOM 940 O O . SER A 1 115 ? 1.016 10.138 19.959 1.00 76.12 115 SER A O 1
ATOM 942 N N . ASN A 1 116 ? 0.718 11.803 21.430 1.00 69.69 116 ASN A N 1
ATOM 943 C CA . ASN A 1 116 ? 0.716 12.893 20.455 1.00 69.69 116 ASN A CA 1
ATOM 944 C C . ASN A 1 116 ? 1.960 12.868 19.532 1.00 69.69 116 ASN A C 1
ATOM 946 O O . ASN A 1 116 ? 1.895 13.152 18.335 1.00 69.69 116 ASN A O 1
ATOM 950 N N . GLN A 1 117 ? 3.119 12.476 20.066 1.00 64.12 117 GLN A N 1
ATOM 951 C CA . GLN A 1 117 ? 4.356 12.373 19.286 1.00 64.12 11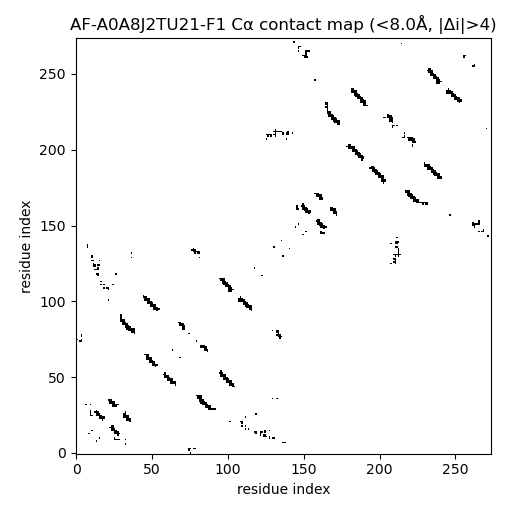7 GLN A CA 1
ATOM 952 C C . GLN A 1 117 ? 4.256 11.330 18.157 1.00 64.12 117 GLN A C 1
ATOM 954 O O . GLN A 1 117 ? 4.865 11.504 17.100 1.00 64.12 117 GLN A O 1
ATOM 959 N N . SER A 1 118 ? 3.433 10.294 18.340 1.00 63.44 118 SER A N 1
ATOM 960 C CA . SER A 1 118 ? 3.177 9.258 17.333 1.00 63.44 118 SER A CA 1
ATOM 961 C C . SER A 1 118 ? 2.345 9.767 16.147 1.00 63.44 118 SER A C 1
ATOM 963 O O . SER A 1 118 ? 2.457 9.218 15.052 1.00 63.44 118 SER A O 1
ATOM 965 N N . PHE A 1 119 ? 1.567 10.842 16.325 1.00 59.47 119 PHE A N 1
ATOM 966 C CA . PHE A 1 119 ? 0.861 11.530 15.236 1.00 59.47 119 PHE A CA 1
ATOM 967 C C . PHE A 1 119 ? 1.813 12.407 14.420 1.00 59.47 119 PHE A C 1
ATOM 969 O O . PHE A 1 119 ? 1.787 12.393 13.193 1.00 59.47 119 PHE A O 1
ATOM 976 N N . LYS A 1 120 ? 2.690 13.157 15.104 1.00 52.81 120 LYS A N 1
ATOM 977 C CA . LYS A 1 120 ? 3.629 14.097 14.463 1.00 52.81 120 LYS A CA 1
ATOM 978 C C . LYS A 1 120 ? 4.695 13.404 13.626 1.00 52.81 120 LYS A C 1
ATOM 980 O O . LYS A 1 120 ? 5.108 13.938 12.602 1.00 52.81 120 LYS A O 1
ATOM 985 N N . ASN A 1 121 ? 5.129 12.223 14.054 1.00 49.47 121 ASN A N 1
ATOM 986 C CA . ASN A 1 121 ? 6.177 11.489 13.358 1.00 49.47 121 ASN A CA 1
ATOM 987 C C . ASN A 1 121 ? 5.679 10.756 12.109 1.00 49.47 121 ASN A C 1
ATOM 989 O O . ASN A 1 121 ? 6.511 10.155 11.432 1.00 49.47 121 ASN A O 1
ATOM 993 N N . GLY A 1 122 ? 4.368 10.805 11.807 1.00 47.47 122 GLY A N 1
ATOM 994 C CA . GLY A 1 122 ? 3.783 10.272 10.574 1.00 47.47 122 GLY A CA 1
ATOM 995 C C . GLY A 1 122 ? 4.373 8.918 10.218 1.00 47.47 122 GLY A C 1
ATOM 996 O O . GLY A 1 122 ? 4.894 8.762 9.113 1.00 47.47 122 GLY A O 1
ATOM 997 N N . VAL A 1 123 ? 4.427 8.007 11.202 1.00 46.44 123 VAL A N 1
ATOM 998 C CA . VAL A 1 123 ? 5.141 6.738 11.061 1.00 46.44 123 VAL A CA 1
ATOM 999 C C . VAL A 1 123 ? 4.541 6.040 9.851 1.00 46.44 123 VAL A C 1
ATOM 1001 O O . VAL A 1 123 ? 3.404 5.578 9.906 1.00 46.44 123 VAL A O 1
ATOM 1004 N N . LYS A 1 124 ? 5.290 6.041 8.742 1.00 48.41 124 LYS A N 1
ATOM 1005 C CA . LYS A 1 124 ? 4.915 5.440 7.461 1.00 48.41 124 LYS A CA 1
ATOM 1006 C C . LYS A 1 124 ? 4.867 3.928 7.643 1.00 48.41 124 LYS A C 1
ATOM 1008 O O . LYS A 1 124 ? 5.794 3.206 7.291 1.00 48.41 124 LYS A O 1
ATOM 1013 N N . ASN A 1 125 ? 3.798 3.456 8.263 1.00 50.59 125 ASN A N 1
ATOM 1014 C CA . ASN A 1 125 ? 3.560 2.056 8.534 1.00 50.59 125 ASN A CA 1
ATOM 1015 C C . ASN A 1 125 ? 2.801 1.467 7.349 1.00 50.59 125 ASN A C 1
ATOM 1017 O O . ASN A 1 125 ? 1.612 1.190 7.433 1.00 50.59 125 ASN A O 1
ATOM 1021 N N . TYR A 1 126 ? 3.519 1.190 6.259 1.00 51.94 126 TYR A N 1
ATOM 1022 C CA . TYR A 1 126 ? 3.014 0.405 5.121 1.00 51.94 126 TYR A CA 1
ATOM 1023 C C . TYR A 1 126 ? 2.652 -1.057 5.481 1.00 51.94 126 TYR A C 1
ATOM 1025 O O . TYR A 1 126 ? 2.380 -1.868 4.604 1.00 51.94 126 TYR A O 1
ATOM 1033 N N . LYS A 1 127 ? 2.648 -1.418 6.771 1.00 56.34 127 LYS A N 1
ATOM 1034 C CA . LYS A 1 127 ? 2.450 -2.778 7.287 1.00 56.34 127 LYS A CA 1
ATOM 1035 C C . LYS A 1 127 ? 1.104 -2.916 7.990 1.00 56.34 127 LYS A C 1
ATOM 1037 O O . LYS A 1 127 ? 1.041 -3.340 9.142 1.00 56.34 127 LYS A O 1
ATOM 1042 N N . ASN A 1 128 ? 0.032 -2.505 7.322 1.00 65.00 128 ASN A N 1
ATOM 1043 C CA . ASN A 1 128 ? -1.308 -2.692 7.851 1.00 65.00 128 ASN A CA 1
ATOM 1044 C C . ASN A 1 128 ? -1.913 -3.988 7.295 1.00 65.00 128 ASN A C 1
ATOM 1046 O O . ASN A 1 128 ? -2.312 -4.054 6.134 1.00 65.00 128 ASN A O 1
ATOM 1050 N N . GLU A 1 129 ? -1.982 -5.025 8.131 1.00 68.06 129 GLU A N 1
ATOM 1051 C CA . GLU A 1 129 ? -2.515 -6.338 7.749 1.00 68.06 129 GLU A CA 1
ATOM 1052 C C . GLU A 1 129 ? -4.002 -6.308 7.368 1.00 68.06 129 GLU A C 1
ATOM 1054 O O . GLU A 1 129 ? -4.455 -7.194 6.646 1.00 68.06 129 GLU A O 1
ATOM 1059 N N . TYR A 1 130 ? -4.747 -5.268 7.761 1.00 72.62 130 TYR A N 1
ATOM 1060 C CA . TYR A 1 130 ? -6.152 -5.107 7.380 1.00 72.62 130 TYR A CA 1
ATOM 1061 C C . TYR A 1 130 ? -6.338 -4.926 5.880 1.00 72.62 130 TYR A C 1
ATOM 1063 O O . TYR A 1 130 ? -7.377 -5.315 5.356 1.00 72.62 130 TYR A O 1
ATOM 1071 N N . LEU A 1 131 ? -5.327 -4.413 5.175 1.00 71.44 131 LEU A N 1
ATOM 1072 C CA . LEU A 1 131 ? -5.360 -4.293 3.718 1.00 71.44 131 LEU A CA 1
ATOM 1073 C C . LEU A 1 131 ? -5.433 -5.659 3.024 1.00 71.44 131 LEU A C 1
ATOM 1075 O O . LEU A 1 131 ? -5.980 -5.745 1.929 1.00 71.44 131 LEU A O 1
ATOM 1079 N N . ASN A 1 132 ? -4.963 -6.730 3.675 1.00 67.81 132 ASN A N 1
ATOM 1080 C CA . ASN A 1 132 ? -5.111 -8.098 3.167 1.00 67.81 132 ASN A CA 1
ATOM 1081 C C . ASN A 1 132 ? -6.522 -8.663 3.346 1.00 67.81 132 ASN A C 1
ATOM 1083 O O . ASN A 1 132 ? -6.864 -9.645 2.692 1.00 67.81 132 ASN A O 1
ATOM 1087 N N . ASN A 1 133 ? -7.331 -8.064 4.223 1.00 69.62 133 ASN A N 1
ATOM 1088 C CA . ASN A 1 133 ? -8.723 -8.460 4.432 1.00 69.62 133 ASN A CA 1
ATOM 1089 C C . ASN A 1 133 ? -9.681 -7.739 3.470 1.00 69.62 133 ASN A C 1
ATOM 1091 O O . ASN A 1 133 ? -10.864 -8.083 3.434 1.00 69.62 133 ASN A O 1
ATOM 1095 N N . LEU A 1 134 ? -9.184 -6.759 2.705 1.00 71.50 134 LEU A N 1
ATOM 1096 C CA . LEU A 1 134 ? -9.952 -6.065 1.677 1.00 71.50 134 LEU A CA 1
ATOM 1097 C C . LEU A 1 134 ? -9.965 -6.879 0.379 1.00 71.50 134 LEU A C 1
ATOM 1099 O O . LEU A 1 134 ? -8.947 -7.456 -0.004 1.00 71.50 134 LEU A O 1
ATOM 1103 N N . LYS A 1 135 ? -11.105 -6.909 -0.325 1.00 72.12 135 LYS A N 1
ATOM 1104 C CA . LYS A 1 135 ? -11.208 -7.563 -1.648 1.00 72.12 135 LYS A CA 1
ATOM 1105 C C . LYS A 1 135 ? -10.297 -6.897 -2.686 1.00 72.12 135 LYS A C 1
ATOM 1107 O O . LYS A 1 135 ? -9.745 -7.563 -3.552 1.00 72.12 135 LYS A O 1
ATOM 1112 N N . THR A 1 136 ? -10.173 -5.580 -2.609 1.00 74.00 136 THR A N 1
ATOM 1113 C CA . THR A 1 136 ? -9.347 -4.732 -3.457 1.00 74.00 136 THR A CA 1
ATOM 1114 C C . THR A 1 136 ? -8.868 -3.517 -2.669 1.00 74.00 136 THR A C 1
ATOM 1116 O O . THR A 1 136 ? -9.415 -3.178 -1.621 1.00 74.00 136 THR A O 1
ATOM 1119 N N . ASN A 1 137 ? -7.822 -2.855 -3.142 1.00 77.31 137 ASN A N 1
ATOM 1120 C CA . ASN A 1 137 ? -7.358 -1.603 -2.563 1.00 77.31 137 ASN A CA 1
ATOM 1121 C C . ASN A 1 137 ? -6.581 -0.800 -3.606 1.00 77.31 137 ASN A C 1
ATOM 1123 O O . ASN A 1 137 ? -6.169 -1.348 -4.632 1.00 77.31 137 ASN A O 1
ATOM 1127 N N . ARG A 1 138 ? -6.344 0.489 -3.342 1.00 78.62 138 ARG A N 1
ATOM 1128 C CA . ARG A 1 138 ? -5.703 1.377 -4.322 1.00 78.62 138 ARG A CA 1
ATOM 1129 C C . ARG A 1 138 ? -4.360 0.867 -4.868 1.00 78.62 138 ARG A C 1
ATOM 1131 O O . ARG A 1 138 ? -4.103 1.059 -6.046 1.00 78.62 138 ARG A O 1
ATOM 1138 N N . PHE A 1 139 ? -3.513 0.226 -4.052 1.00 81.25 139 PHE A N 1
ATOM 1139 C CA . PHE A 1 139 ? -2.197 -0.253 -4.501 1.00 81.25 139 PHE A CA 1
ATOM 1140 C C . PHE A 1 139 ? -2.335 -1.481 -5.388 1.00 81.25 139 PHE A C 1
ATOM 1142 O O . PHE A 1 139 ? -1.625 -1.589 -6.379 1.00 81.25 139 PHE A O 1
ATOM 1149 N N . LEU A 1 140 ? -3.265 -2.378 -5.053 1.00 85.38 140 LEU A N 1
ATOM 1150 C CA . LEU A 1 140 ? -3.590 -3.514 -5.906 1.00 85.38 140 LEU A CA 1
ATOM 1151 C C . LEU A 1 140 ? -4.131 -3.043 -7.261 1.00 85.38 140 LEU A C 1
ATOM 1153 O O . LEU A 1 140 ? -3.637 -3.486 -8.289 1.00 85.38 140 LEU A O 1
ATOM 1157 N N . LEU A 1 141 ? -5.079 -2.101 -7.265 1.00 86.31 141 LEU A N 1
ATOM 1158 C CA . LEU A 1 141 ? -5.662 -1.560 -8.497 1.00 86.31 141 LEU A CA 1
ATOM 1159 C C . LEU A 1 141 ? -4.628 -0.826 -9.358 1.00 86.31 141 LEU A C 1
ATOM 1161 O O . LEU A 1 141 ? -4.586 -1.022 -10.569 1.00 86.31 141 LEU A O 1
ATOM 1165 N N . GLU A 1 142 ? -3.788 0.007 -8.743 1.00 88.69 142 GLU A N 1
ATOM 1166 C CA . GLU A 1 142 ? -2.707 0.724 -9.426 1.00 88.69 142 GLU A CA 1
ATOM 1167 C C . GLU A 1 142 ? -1.682 -0.256 -10.009 1.00 88.69 142 GLU A C 1
ATOM 1169 O O . GLU A 1 142 ? -1.287 -0.125 -11.165 1.00 88.69 142 GLU A O 1
ATOM 1174 N N . PHE A 1 143 ? -1.306 -1.285 -9.246 1.00 90.56 143 PHE A N 1
ATOM 1175 C CA . PHE A 1 143 ? -0.371 -2.307 -9.698 1.00 90.56 143 PHE A CA 1
ATOM 1176 C C . PHE A 1 143 ? -0.948 -3.173 -10.825 1.00 90.56 143 PHE A C 1
ATOM 1178 O O . PHE A 1 143 ? -0.269 -3.403 -11.820 1.00 90.56 143 PHE A O 1
ATOM 1185 N N . GLU A 1 144 ? -2.203 -3.618 -10.731 1.00 89.94 144 GLU A N 1
ATOM 1186 C CA . GLU A 1 144 ? -2.877 -4.368 -11.801 1.00 89.94 144 GLU A CA 1
ATOM 1187 C C . GLU A 1 144 ? -3.085 -3.508 -13.057 1.00 89.94 144 GLU A C 1
ATOM 1189 O O . GLU A 1 144 ? -2.935 -4.002 -14.177 1.00 89.94 144 GLU A O 1
ATOM 1194 N N . SER A 1 145 ? -3.375 -2.212 -12.897 1.00 88.88 145 SER A N 1
ATOM 1195 C CA . SER A 1 145 ? -3.410 -1.258 -14.010 1.00 88.88 145 SER A CA 1
ATOM 1196 C C . SER A 1 145 ? -2.044 -1.169 -14.686 1.00 88.88 145 SER A C 1
ATOM 1198 O O . SER A 1 145 ? -1.952 -1.368 -15.899 1.00 88.88 145 SER A O 1
ATOM 1200 N N . ALA A 1 146 ? -0.978 -0.973 -13.905 1.00 90.00 146 ALA A N 1
ATOM 1201 C CA . ALA A 1 146 ? 0.387 -0.939 -14.409 1.00 90.00 146 ALA A CA 1
ATOM 1202 C C . ALA A 1 146 ? 0.753 -2.250 -15.118 1.00 90.00 146 ALA A C 1
ATOM 1204 O O . ALA A 1 146 ? 1.293 -2.218 -16.216 1.00 90.00 146 ALA A O 1
ATOM 1205 N N . LEU A 1 147 ? 0.402 -3.416 -14.566 1.00 88.69 147 LEU A N 1
ATOM 1206 C CA . LEU A 1 147 ? 0.674 -4.708 -15.204 1.00 88.69 147 LEU A CA 1
ATOM 1207 C C . LEU A 1 147 ? -0.034 -4.854 -16.557 1.00 88.69 147 LEU A C 1
ATOM 1209 O O . LEU A 1 147 ? 0.496 -5.517 -17.453 1.00 88.69 147 LEU A O 1
ATOM 1213 N N . ASN A 1 148 ? -1.216 -4.250 -16.709 1.00 84.44 148 ASN A N 1
ATOM 1214 C CA . ASN A 1 148 ? -1.980 -4.262 -17.951 1.00 84.44 148 ASN A CA 1
ATOM 1215 C C . ASN A 1 148 ? -1.375 -3.355 -19.030 1.00 84.44 148 ASN A C 1
ATOM 1217 O O . ASN A 1 148 ? -1.285 -3.786 -20.186 1.00 84.44 148 ASN A O 1
ATOM 1221 N N . GLN A 1 149 ? -0.972 -2.135 -18.661 1.00 83.38 149 GLN A N 1
ATOM 1222 C CA . GLN A 1 149 ? -0.670 -1.054 -19.612 1.00 83.38 149 GLN A CA 1
ATOM 1223 C C . GLN A 1 149 ? 0.796 -0.590 -19.645 1.00 83.38 149 GLN A C 1
ATOM 1225 O O . GLN A 1 149 ? 1.200 0.053 -20.611 1.00 83.38 149 GLN A O 1
ATOM 1230 N N . GLY A 1 150 ? 1.571 -0.888 -18.605 1.00 82.19 150 GLY A N 1
ATOM 1231 C CA . GLY A 1 150 ? 2.942 -0.420 -18.431 1.00 82.19 150 GLY A CA 1
ATOM 1232 C C . GLY A 1 150 ? 3.969 -1.184 -19.268 1.00 82.19 150 GLY A C 1
ATOM 1233 O O . GLY A 1 150 ? 3.691 -2.229 -19.863 1.00 82.19 150 GLY A O 1
ATOM 1234 N N . TYR A 1 151 ? 5.196 -0.664 -19.280 1.00 81.12 151 TYR A N 1
ATOM 1235 C CA . TYR A 1 151 ? 6.346 -1.271 -19.947 1.00 81.12 151 TYR A CA 1
ATOM 1236 C C .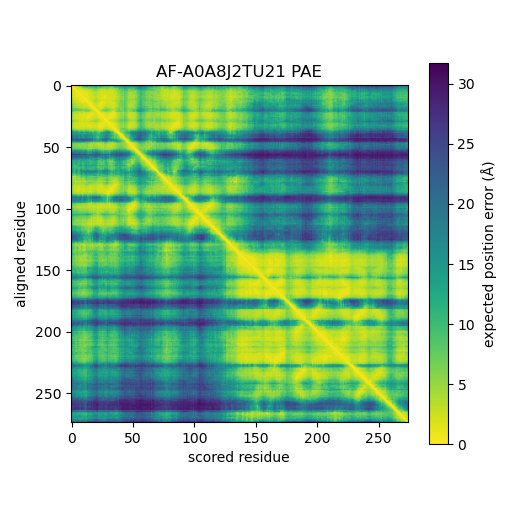 TYR A 1 151 ? 6.972 -2.319 -19.048 1.00 81.12 151 TYR A C 1
ATOM 1238 O O . TYR A 1 151 ? 7.569 -1.983 -18.025 1.00 81.12 151 TYR A O 1
ATOM 1246 N N . PHE A 1 152 ? 6.843 -3.582 -19.442 1.00 82.94 152 PHE A N 1
ATOM 1247 C CA . PHE A 1 152 ? 7.433 -4.696 -18.721 1.00 82.94 152 PHE A CA 1
ATOM 1248 C C . PHE A 1 152 ? 8.794 -5.072 -19.298 1.00 82.94 152 PHE A C 1
ATOM 1250 O O . PHE A 1 152 ? 8.969 -5.180 -20.511 1.00 82.94 152 PHE A O 1
ATOM 1257 N N . ILE A 1 153 ? 9.759 -5.297 -18.416 1.00 80.62 153 ILE A N 1
ATOM 1258 C CA . ILE A 1 153 ? 11.112 -5.667 -18.782 1.00 80.62 153 ILE A CA 1
ATOM 1259 C C . ILE A 1 153 ? 11.562 -6.808 -17.888 1.00 80.62 153 ILE A C 1
ATOM 1261 O O . ILE A 1 153 ? 11.725 -6.647 -16.680 1.00 80.62 153 ILE A O 1
ATOM 1265 N N . LYS A 1 154 ? 11.784 -7.962 -18.507 1.00 78.94 154 LYS A N 1
ATOM 1266 C CA . LYS A 1 154 ? 12.215 -9.166 -17.812 1.00 78.94 154 LYS A CA 1
ATOM 1267 C C . LYS A 1 154 ? 13.718 -9.140 -17.538 1.00 78.94 154 LYS A C 1
ATOM 1269 O O . LYS A 1 154 ? 14.492 -8.767 -18.423 1.00 78.94 154 LYS A O 1
ATOM 1274 N N . HIS A 1 155 ? 14.125 -9.583 -16.352 1.00 77.06 155 HIS A N 1
ATOM 1275 C CA . HIS A 1 155 ? 15.528 -9.815 -16.020 1.00 77.06 155 HIS A CA 1
ATOM 1276 C C . HIS A 1 155 ? 15.716 -11.233 -15.474 1.00 77.06 155 HIS A C 1
ATOM 1278 O O . HIS A 1 155 ? 15.105 -11.601 -14.479 1.00 77.06 155 HIS A O 1
ATOM 1284 N N . ASP A 1 156 ? 16.613 -12.011 -16.084 1.00 69.62 156 ASP A N 1
ATOM 1285 C CA . ASP A 1 156 ? 16.697 -13.459 -15.837 1.00 69.62 156 ASP A CA 1
ATOM 1286 C C . ASP A 1 156 ? 17.059 -13.828 -14.385 1.00 69.62 156 ASP A C 1
ATOM 1288 O O . ASP A 1 156 ? 16.456 -14.738 -13.823 1.00 69.62 156 ASP A O 1
ATOM 1292 N N . ASP A 1 157 ? 17.981 -13.086 -13.758 1.00 69.25 157 ASP A N 1
ATOM 1293 C CA . ASP A 1 157 ? 18.511 -13.443 -12.429 1.00 69.25 157 ASP A CA 1
ATOM 1294 C C . ASP A 1 157 ? 18.130 -12.480 -11.282 1.00 69.25 157 ASP A C 1
ATOM 1296 O O . ASP A 1 157 ? 18.588 -12.658 -10.153 1.00 69.25 157 ASP A O 1
ATOM 1300 N N . ASN A 1 158 ? 17.338 -11.426 -11.531 1.00 79.31 158 ASN A N 1
ATOM 1301 C CA . ASN A 1 158 ? 17.123 -10.350 -10.546 1.00 79.31 158 ASN A CA 1
ATOM 1302 C C . ASN A 1 158 ? 15.656 -9.898 -10.460 1.00 79.31 158 ASN A C 1
ATOM 1304 O O . ASN A 1 158 ? 14.771 -10.716 -10.230 1.00 79.31 158 ASN A O 1
ATOM 1308 N N . PHE A 1 159 ? 15.413 -8.589 -10.554 1.00 86.44 159 PHE A N 1
ATOM 1309 C CA . PHE A 1 159 ? 14.081 -8.004 -10.546 1.00 86.44 159 PHE A CA 1
ATOM 1310 C C . PHE A 1 159 ? 13.648 -7.723 -11.971 1.00 86.44 159 PHE A C 1
ATOM 1312 O O . PHE A 1 159 ? 14.357 -7.047 -12.720 1.00 86.44 159 PHE A O 1
ATOM 1319 N N . ASP A 1 160 ? 12.444 -8.169 -12.292 1.00 86.94 160 ASP A N 1
ATOM 1320 C CA . ASP A 1 160 ? 11.724 -7.642 -13.431 1.00 86.94 160 ASP A CA 1
ATOM 1321 C C . ASP A 1 160 ? 11.314 -6.200 -13.137 1.00 86.94 160 ASP A C 1
ATOM 1323 O O . ASP A 1 160 ? 11.062 -5.822 -11.987 1.00 86.94 160 ASP A O 1
ATOM 1327 N N . LEU A 1 161 ? 11.231 -5.393 -14.185 1.00 87.62 161 LEU A N 1
ATOM 1328 C CA . LEU A 1 161 ? 10.848 -3.997 -14.087 1.00 87.62 161 LEU A CA 1
ATOM 1329 C C . LEU A 1 161 ? 9.527 -3.773 -14.788 1.00 87.62 161 LEU A C 1
ATOM 1331 O O . LEU A 1 161 ? 9.295 -4.265 -15.889 1.00 87.62 161 LEU A O 1
ATOM 1335 N N . LEU A 1 162 ? 8.678 -2.982 -14.156 1.00 88.81 162 LEU A N 1
ATOM 1336 C CA . LEU A 1 162 ? 7.439 -2.511 -14.737 1.00 88.81 162 LEU A CA 1
ATOM 1337 C C . LEU A 1 162 ? 7.383 -0.999 -14.570 1.00 88.81 162 LEU A C 1
ATOM 1339 O O . LEU A 1 162 ? 7.384 -0.498 -13.448 1.00 88.81 162 LEU A O 1
ATOM 1343 N N . ILE A 1 163 ? 7.363 -0.278 -15.684 1.00 86.94 163 ILE A N 1
ATOM 1344 C CA . ILE A 1 163 ? 7.341 1.184 -15.704 1.00 86.94 163 ILE A CA 1
ATOM 1345 C C . ILE A 1 163 ? 5.962 1.630 -16.184 1.00 86.94 163 ILE A C 1
ATOM 1347 O O . ILE A 1 163 ? 5.565 1.300 -17.301 1.00 86.94 163 ILE A O 1
ATOM 1351 N N . ASP A 1 164 ? 5.248 2.380 -15.353 1.00 87.06 164 ASP A N 1
ATOM 1352 C CA . ASP A 1 164 ? 3.950 2.975 -15.677 1.00 87.06 164 ASP A CA 1
ATOM 1353 C C . ASP A 1 164 ? 3.980 4.458 -15.294 1.00 87.06 164 ASP A C 1
ATOM 1355 O O . ASP A 1 164 ? 4.071 4.804 -14.116 1.00 87.06 164 ASP A O 1
ATOM 1359 N N . ASP A 1 165 ? 3.973 5.326 -16.306 1.00 86.06 165 ASP A N 1
ATOM 1360 C CA . ASP A 1 165 ? 4.139 6.778 -16.168 1.00 86.06 165 ASP A CA 1
ATOM 1361 C C . ASP A 1 165 ? 5.370 7.177 -15.319 1.00 86.06 165 ASP A C 1
ATOM 1363 O O . ASP A 1 165 ? 6.509 6.930 -15.726 1.00 86.06 165 ASP A O 1
ATOM 1367 N N . ASN A 1 166 ? 5.161 7.769 -14.138 1.00 86.31 166 ASN A N 1
ATOM 1368 C CA . ASN A 1 166 ? 6.206 8.186 -13.202 1.00 86.31 166 ASN A CA 1
ATOM 1369 C C . ASN A 1 166 ? 6.479 7.149 -12.096 1.00 86.31 166 ASN A C 1
ATOM 1371 O O . ASN A 1 166 ? 7.133 7.467 -11.098 1.00 86.31 166 ASN A O 1
ATOM 1375 N N . ILE A 1 167 ? 5.969 5.924 -12.228 1.00 90.12 167 ILE A N 1
ATOM 1376 C CA . ILE A 1 167 ? 6.120 4.857 -11.238 1.00 90.12 167 ILE A CA 1
ATOM 1377 C C . ILE A 1 167 ? 6.943 3.718 -11.834 1.00 90.12 167 ILE A C 1
ATOM 1379 O O . ILE A 1 167 ? 6.682 3.232 -12.933 1.00 90.12 167 ILE A O 1
ATOM 1383 N N . ILE A 1 168 ? 7.930 3.259 -11.067 1.00 90.31 168 ILE A N 1
ATOM 1384 C CA . ILE A 1 168 ? 8.742 2.091 -11.400 1.00 90.31 168 ILE A CA 1
ATOM 1385 C C . ILE A 1 168 ? 8.522 1.027 -10.332 1.00 90.31 168 ILE A C 1
ATOM 1387 O O . ILE A 1 168 ? 8.776 1.256 -9.144 1.00 90.31 168 ILE A O 1
ATOM 1391 N N . TYR A 1 169 ? 8.069 -0.145 -10.761 1.00 91.94 169 TYR A N 1
ATOM 1392 C CA . TYR A 1 169 ? 7.962 -1.331 -9.929 1.00 91.94 169 TYR A CA 1
ATOM 1393 C C . TYR A 1 169 ? 9.112 -2.287 -10.218 1.00 91.94 169 TYR A C 1
ATOM 1395 O O . TYR A 1 169 ? 9.429 -2.561 -11.374 1.00 91.94 169 TYR A O 1
ATOM 1403 N N . TYR A 1 170 ? 9.682 -2.835 -9.152 1.00 91.06 170 TYR A N 1
ATOM 1404 C CA . TYR A 1 170 ? 10.634 -3.938 -9.196 1.00 91.06 170 TYR A CA 1
ATOM 1405 C C . TYR A 1 170 ? 9.920 -5.173 -8.655 1.00 91.06 170 TYR A C 1
ATOM 1407 O O . TYR A 1 170 ? 9.426 -5.139 -7.524 1.00 91.06 170 TYR A O 1
ATOM 1415 N N . ILE A 1 171 ? 9.841 -6.238 -9.450 1.00 89.88 171 ILE A N 1
ATOM 1416 C CA . ILE A 1 171 ? 9.032 -7.430 -9.168 1.00 89.88 171 ILE A CA 1
ATOM 1417 C C . ILE A 1 171 ? 9.931 -8.669 -9.199 1.00 89.88 171 ILE A C 1
ATOM 1419 O O . ILE A 1 171 ? 10.68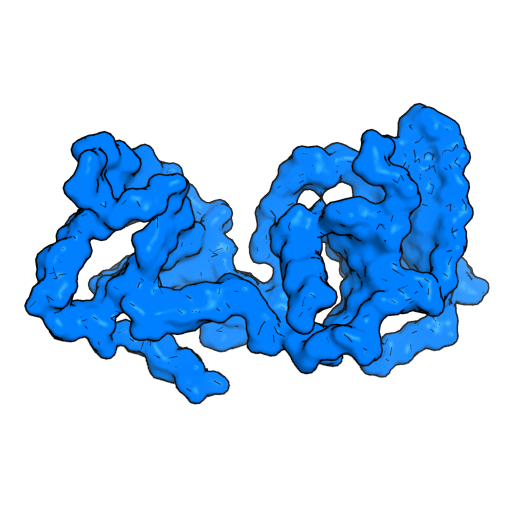4 -8.866 -10.148 1.00 89.88 171 ILE A O 1
ATOM 1423 N N . LYS A 1 172 ? 9.857 -9.514 -8.165 1.00 87.00 172 LYS A N 1
ATOM 1424 C CA . LYS A 1 172 ? 10.590 -10.790 -8.097 1.00 87.00 172 LYS A CA 1
ATOM 1425 C C . LYS A 1 172 ? 9.813 -11.831 -7.277 1.00 87.00 172 LYS A C 1
ATOM 1427 O O . LYS A 1 172 ? 9.158 -11.446 -6.309 1.00 87.00 172 LYS A O 1
ATOM 1432 N N . PRO A 1 173 ? 9.858 -13.137 -7.594 1.00 85.94 173 PRO A N 1
ATOM 1433 C CA . PRO A 1 173 ? 9.312 -14.182 -6.720 1.00 85.94 173 PRO A CA 1
ATOM 1434 C C . PRO A 1 173 ? 9.967 -14.211 -5.324 1.00 85.94 173 PRO A C 1
ATOM 1436 O O . PRO A 1 173 ? 11.161 -13.957 -5.177 1.00 85.94 173 PRO A O 1
ATOM 1439 N N . ASN A 1 174 ? 9.202 -14.563 -4.286 1.00 75.88 174 ASN A N 1
ATOM 1440 C CA . ASN A 1 174 ? 9.724 -14.806 -2.937 1.00 75.88 174 ASN A CA 1
ATOM 1441 C C . ASN A 1 174 ? 10.666 -16.023 -2.957 1.00 75.88 174 ASN A C 1
ATOM 1443 O O . ASN A 1 174 ? 10.239 -17.121 -3.309 1.00 75.88 174 ASN A O 1
ATOM 1447 N N . GLY A 1 175 ? 11.917 -15.857 -2.525 1.00 63.16 175 GLY A N 1
ATOM 1448 C CA . GLY A 1 175 ? 12.871 -16.973 -2.468 1.00 63.16 175 GLY A CA 1
ATOM 1449 C C . GLY A 1 175 ? 14.312 -16.571 -2.169 1.00 63.16 175 GLY A C 1
ATOM 1450 O O . GLY A 1 175 ? 15.015 -17.321 -1.499 1.00 63.16 175 GLY A O 1
ATOM 1451 N N . ASP A 1 176 ? 14.714 -15.357 -2.551 1.00 56.41 176 ASP A N 1
ATOM 1452 C CA . ASP A 1 176 ? 16.103 -14.914 -2.409 1.00 56.41 176 ASP A CA 1
ATOM 1453 C C . ASP A 1 176 ? 16.264 -13.952 -1.227 1.00 56.41 176 ASP A C 1
ATOM 1455 O O . ASP A 1 176 ? 15.873 -12.786 -1.266 1.00 56.41 176 ASP A O 1
ATOM 1459 N N . GLN A 1 177 ? 16.831 -14.459 -0.130 1.00 54.16 177 GLN A N 1
ATOM 1460 C CA . GLN A 1 177 ? 17.024 -13.707 1.118 1.00 54.16 177 GLN A CA 1
ATOM 1461 C C . GLN A 1 177 ? 18.043 -12.556 1.003 1.00 54.16 177 GLN A C 1
ATOM 1463 O O . GLN A 1 177 ? 18.135 -11.744 1.922 1.00 54.16 177 GLN A O 1
ATOM 1468 N N . SER A 1 178 ? 18.803 -12.457 -0.093 1.00 55.34 178 SER A N 1
ATOM 1469 C CA . SER A 1 178 ? 19.887 -11.477 -0.237 1.00 55.34 178 SER A CA 1
ATOM 1470 C C . SER A 1 178 ? 19.433 -10.064 -0.606 1.00 55.34 178 SER A C 1
ATOM 1472 O O . SER A 1 178 ? 20.184 -9.123 -0.369 1.00 55.34 178 SER A O 1
ATOM 1474 N N . ASP A 1 179 ? 18.226 -9.888 -1.154 1.00 60.72 179 ASP A N 1
ATOM 1475 C CA . ASP A 1 179 ? 17.921 -8.693 -1.958 1.00 60.72 179 ASP A CA 1
ATOM 1476 C C . ASP A 1 179 ? 17.039 -7.646 -1.260 1.00 60.72 179 ASP A C 1
ATOM 1478 O O . ASP A 1 179 ? 16.830 -6.548 -1.771 1.00 60.72 179 ASP A O 1
ATOM 1482 N N . LEU A 1 180 ? 16.501 -7.945 -0.076 1.00 60.69 180 LEU A N 1
ATOM 1483 C CA . LEU A 1 180 ? 15.573 -7.022 0.592 1.00 60.69 180 LEU A CA 1
ATOM 1484 C C . LEU A 1 180 ? 16.276 -5.874 1.320 1.00 60.69 180 LEU A C 1
ATOM 1486 O O . LEU A 1 180 ? 15.685 -4.808 1.498 1.00 60.69 180 LEU A O 1
ATOM 1490 N N . GLU A 1 181 ? 17.534 -6.069 1.714 1.00 64.25 181 GLU A N 1
ATOM 1491 C CA . GLU A 1 181 ? 18.341 -5.047 2.391 1.00 64.25 181 GLU A CA 1
ATOM 1492 C C . GLU A 1 181 ? 19.251 -4.258 1.444 1.00 64.25 181 GLU A C 1
ATOM 1494 O O . GLU A 1 181 ? 19.940 -3.336 1.874 1.00 64.25 181 GLU A O 1
ATOM 1499 N N . THR A 1 182 ? 19.256 -4.596 0.157 1.00 73.81 182 THR A N 1
ATOM 1500 C CA . THR A 1 182 ? 20.150 -3.968 -0.815 1.00 73.81 182 THR A CA 1
ATOM 1501 C C . THR A 1 182 ? 19.668 -2.592 -1.251 1.00 73.81 182 THR A C 1
ATOM 1503 O O . THR A 1 182 ? 18.465 -2.338 -1.399 1.00 73.81 182 THR A O 1
ATOM 1506 N N . GLN A 1 183 ? 20.640 -1.729 -1.519 1.00 86.06 183 GLN A N 1
ATOM 1507 C CA . GLN A 1 183 ? 20.436 -0.414 -2.096 1.00 86.06 183 GLN A CA 1
ATOM 1508 C C . GLN A 1 183 ? 20.303 -0.536 -3.616 1.00 86.06 183 GLN A C 1
ATOM 1510 O O . GLN A 1 183 ? 21.105 -1.195 -4.270 1.00 86.06 183 GLN A O 1
ATOM 1515 N N . PHE A 1 184 ? 19.301 0.114 -4.181 1.00 89.19 184 PHE A N 1
ATOM 1516 C CA . PHE A 1 184 ? 19.097 0.278 -5.610 1.00 89.19 184 PHE A CA 1
ATOM 1517 C C . PHE A 1 184 ? 19.640 1.633 -6.031 1.00 89.19 184 PHE A C 1
ATOM 1519 O O . PHE A 1 184 ? 19.528 2.590 -5.264 1.00 89.19 184 PHE A O 1
ATOM 1526 N N . TYR A 1 185 ? 20.177 1.716 -7.245 1.00 89.88 185 TYR A N 1
ATOM 1527 C CA . TYR A 1 185 ? 20.375 2.996 -7.921 1.00 89.88 185 TYR A CA 1
ATOM 1528 C C . TYR A 1 185 ? 19.342 3.167 -9.019 1.00 89.88 185 TYR A C 1
ATOM 1530 O O . TYR A 1 185 ? 18.922 2.213 -9.687 1.00 89.88 185 TYR A O 1
ATOM 1538 N N . LEU A 1 186 ? 18.962 4.417 -9.225 1.00 90.31 186 LEU A N 1
ATOM 1539 C CA . LEU A 1 186 ? 18.015 4.812 -10.240 1.00 90.31 186 LEU A CA 1
ATOM 1540 C C . LEU A 1 186 ? 18.431 6.145 -10.848 1.00 90.31 186 LEU A C 1
ATOM 1542 O O . LEU A 1 186 ? 18.520 7.171 -10.175 1.00 90.31 186 LEU A O 1
ATOM 1546 N N . HIS A 1 187 ? 18.689 6.101 -12.145 1.00 90.00 187 HIS A N 1
ATOM 1547 C CA . HIS A 1 187 ? 19.042 7.222 -12.990 1.00 90.00 187 HIS A CA 1
ATOM 1548 C C . HIS A 1 187 ? 17.928 7.422 -14.013 1.00 90.00 187 HIS A C 1
ATOM 1550 O O . HIS A 1 187 ? 17.595 6.490 -14.743 1.00 90.00 187 HIS A O 1
ATOM 1556 N N . ILE A 1 188 ? 17.367 8.623 -14.091 1.00 88.12 188 ILE A N 1
ATOM 1557 C CA . ILE A 1 188 ? 16.271 8.935 -15.011 1.00 88.12 188 ILE A CA 1
ATOM 1558 C C . ILE A 1 188 ? 16.657 10.108 -15.894 1.00 88.12 188 ILE A C 1
ATOM 1560 O O . ILE A 1 188 ? 17.143 11.123 -15.393 1.00 88.12 188 ILE A O 1
ATOM 1564 N N . THR A 1 189 ? 16.393 9.965 -17.190 1.00 86.81 189 THR A N 1
ATOM 1565 C CA . THR A 1 189 ? 16.461 11.055 -18.167 1.00 86.81 189 THR A CA 1
ATOM 1566 C C . THR A 1 189 ? 15.047 11.369 -18.663 1.00 86.81 189 THR A C 1
ATOM 1568 O O . THR A 1 189 ? 14.294 10.455 -19.018 1.00 86.81 189 THR A O 1
ATOM 1571 N N . TYR A 1 190 ? 14.693 12.655 -18.709 1.00 86.38 190 TYR A N 1
ATOM 1572 C CA . TYR A 1 190 ? 13.378 13.142 -19.141 1.00 86.38 190 TYR A CA 1
ATOM 1573 C C . TYR A 1 190 ? 13.429 13.720 -20.562 1.00 86.38 190 TYR A C 1
ATOM 1575 O O . TYR A 1 190 ? 14.477 14.184 -21.009 1.00 86.38 190 TYR A O 1
ATOM 1583 N N . LEU A 1 191 ? 12.290 13.721 -21.268 1.00 78.12 191 LEU A N 1
ATOM 1584 C CA . LEU A 1 191 ? 12.190 14.137 -22.678 1.00 78.12 191 LEU A CA 1
ATOM 1585 C C . LEU A 1 191 ? 12.682 15.573 -22.940 1.00 78.12 191 LEU A C 1
ATOM 1587 O O . LEU A 1 191 ? 13.206 15.848 -24.014 1.00 78.12 191 LEU A O 1
ATOM 1591 N N . ASN A 1 192 ? 12.541 16.484 -21.973 1.00 74.25 192 ASN A N 1
ATOM 1592 C CA . ASN A 1 192 ? 12.858 17.907 -22.148 1.00 74.25 192 ASN A CA 1
ATOM 1593 C C . ASN A 1 192 ? 13.774 18.476 -21.059 1.00 74.25 192 ASN A C 1
ATOM 1595 O O . ASN A 1 192 ? 13.997 19.687 -21.020 1.00 74.25 192 ASN A O 1
ATOM 1599 N N . ASN A 1 193 ? 14.322 17.618 -20.198 1.00 70.25 193 ASN A N 1
ATOM 1600 C CA . ASN A 1 193 ? 15.179 18.039 -19.104 1.00 70.25 193 ASN A CA 1
ATOM 1601 C C . ASN A 1 193 ? 16.473 17.209 -19.093 1.00 70.25 193 ASN A C 1
ATOM 1603 O O . ASN A 1 193 ? 16.432 16.000 -18.845 1.00 70.25 193 ASN A O 1
ATOM 1607 N N . PRO A 1 194 ? 17.631 17.837 -19.375 1.00 60.09 194 PRO A N 1
ATOM 1608 C CA . PRO A 1 194 ? 18.916 17.155 -19.331 1.00 60.09 194 PRO A CA 1
ATOM 1609 C C . PRO A 1 194 ? 19.378 16.857 -17.897 1.00 60.09 194 PRO A C 1
ATOM 1611 O O . PRO A 1 194 ? 20.336 16.098 -17.726 1.00 60.09 194 PRO A O 1
ATOM 1614 N N . GLU A 1 195 ? 18.743 17.439 -16.872 1.00 64.25 195 GLU A N 1
ATOM 1615 C CA . GLU A 1 195 ? 19.019 17.082 -15.486 1.00 64.25 195 GLU A CA 1
ATOM 1616 C C . GLU A 1 195 ? 18.570 15.648 -15.227 1.00 64.25 195 GLU A C 1
ATOM 1618 O O . GLU A 1 195 ? 17.386 15.305 -15.214 1.00 64.25 195 GLU A O 1
ATOM 1623 N N . LYS A 1 196 ? 19.569 14.795 -15.015 1.00 74.75 196 LYS A N 1
ATOM 1624 C CA . LYS A 1 196 ? 19.353 13.410 -14.635 1.00 74.75 196 LYS A CA 1
ATOM 1625 C C . LYS A 1 196 ? 18.948 13.369 -13.175 1.00 74.75 196 LYS A C 1
ATOM 1627 O O . LYS A 1 196 ? 19.713 13.806 -12.313 1.00 74.75 196 LYS A O 1
ATOM 1632 N N . LEU A 1 197 ? 17.791 12.783 -12.882 1.00 82.62 197 LEU A N 1
ATOM 1633 C CA . LEU A 1 197 ? 17.523 12.380 -11.508 1.00 82.62 197 LEU A CA 1
ATOM 1634 C C . LEU A 1 197 ? 18.425 11.188 -11.207 1.00 82.62 197 LEU A C 1
ATOM 1636 O O . LEU A 1 197 ? 18.316 10.159 -11.864 1.00 82.62 197 LEU A O 1
ATOM 1640 N N . ILE A 1 198 ? 19.302 11.337 -10.221 1.00 83.50 198 ILE A N 1
ATOM 1641 C CA . ILE A 1 198 ? 20.131 10.260 -9.686 1.00 83.50 198 ILE A CA 1
ATOM 1642 C C . ILE A 1 198 ? 19.697 10.060 -8.243 1.00 83.50 198 ILE A C 1
ATOM 1644 O O . ILE A 1 198 ? 19.846 10.956 -7.413 1.00 83.50 198 ILE A O 1
ATOM 1648 N N . THR A 1 199 ? 19.111 8.906 -7.953 1.00 86.62 199 THR A N 1
ATOM 1649 C CA . THR A 1 199 ? 18.630 8.579 -6.616 1.00 86.62 199 THR A CA 1
ATOM 1650 C C . THR A 1 199 ? 18.943 7.136 -6.283 1.00 86.62 199 THR A C 1
ATOM 1652 O O . THR A 1 199 ? 18.652 6.228 -7.058 1.00 86.62 199 THR A O 1
ATOM 1655 N N . ASP A 1 200 ? 19.488 6.943 -5.088 1.00 88.06 200 ASP A N 1
ATOM 1656 C CA . ASP A 1 200 ? 19.649 5.623 -4.507 1.00 88.06 200 ASP A CA 1
ATOM 1657 C C . ASP A 1 200 ? 18.597 5.414 -3.414 1.00 88.06 200 ASP A C 1
ATOM 1659 O O . ASP A 1 200 ? 18.233 6.351 -2.695 1.00 88.06 200 ASP A O 1
ATOM 1663 N N . PHE A 1 201 ? 18.094 4.191 -3.270 1.00 87.19 201 PHE A N 1
ATOM 1664 C CA . PHE A 1 201 ? 17.078 3.861 -2.269 1.00 87.19 201 PHE A CA 1
ATOM 1665 C C . PHE A 1 201 ? 17.186 2.408 -1.807 1.00 87.19 201 PHE A C 1
ATOM 1667 O O . PHE A 1 201 ? 17.609 1.547 -2.565 1.00 87.19 201 PHE A O 1
ATOM 1674 N N . ASN A 1 202 ? 16.788 2.104 -0.570 1.00 85.88 202 ASN A N 1
ATOM 1675 C CA . ASN A 1 202 ? 16.740 0.714 -0.105 1.00 85.88 202 ASN A CA 1
ATOM 1676 C C . ASN A 1 202 ? 15.388 0.094 -0.449 1.00 85.88 202 ASN A C 1
ATOM 1678 O O . ASN A 1 202 ? 14.352 0.687 -0.148 1.00 85.88 202 ASN A O 1
ATOM 1682 N N . ALA A 1 203 ? 15.382 -1.120 -1.004 1.00 84.12 203 ALA A N 1
ATOM 1683 C CA . ALA A 1 203 ? 14.142 -1.795 -1.394 1.00 84.12 203 ALA A CA 1
ATOM 1684 C C . ALA A 1 203 ? 13.135 -1.926 -0.242 1.00 84.12 203 ALA A C 1
ATOM 1686 O O . ALA A 1 203 ? 11.955 -1.635 -0.429 1.00 84.12 203 ALA A O 1
ATOM 1687 N N . LYS A 1 204 ? 13.596 -2.309 0.958 1.00 81.81 204 LYS A N 1
ATOM 1688 C CA . LYS A 1 204 ? 12.745 -2.482 2.152 1.00 81.81 204 LYS A CA 1
ATOM 1689 C C . LYS A 1 204 ? 11.867 -1.276 2.493 1.00 81.81 204 LYS A C 1
ATOM 1691 O O . LYS A 1 204 ? 10.778 -1.464 3.025 1.00 81.81 204 LYS A O 1
ATOM 1696 N N . ASP A 1 205 ? 12.323 -0.062 2.183 1.00 81.38 205 ASP A N 1
ATOM 1697 C CA . ASP A 1 205 ? 11.616 1.174 2.535 1.00 81.38 205 ASP A CA 1
ATOM 1698 C C . ASP A 1 205 ? 10.454 1.471 1.563 1.00 81.38 205 ASP A C 1
ATOM 1700 O O . ASP A 1 205 ? 9.635 2.352 1.820 1.00 81.38 205 ASP A O 1
ATOM 1704 N N . TYR A 1 206 ? 10.381 0.729 0.452 1.00 85.56 206 TYR A N 1
ATOM 1705 C CA . TYR A 1 206 ? 9.458 0.940 -0.667 1.00 85.56 206 TYR A CA 1
ATOM 1706 C C . TYR A 1 206 ? 8.690 -0.338 -1.056 1.00 85.56 206 TYR A C 1
ATOM 1708 O O . TYR A 1 206 ? 8.058 -0.392 -2.112 1.00 85.56 206 TYR A O 1
ATOM 1716 N N . GLN A 1 207 ? 8.742 -1.385 -0.229 1.00 85.06 207 GLN A N 1
ATOM 1717 C CA . GLN A 1 207 ? 8.002 -2.626 -0.463 1.00 85.06 207 GLN A CA 1
ATOM 1718 C C . GLN A 1 207 ? 6.496 -2.429 -0.294 1.00 85.06 207 GLN A C 1
ATOM 1720 O O . GLN A 1 207 ? 6.041 -1.854 0.694 1.00 85.06 207 GLN A O 1
ATOM 1725 N N . ILE A 1 208 ? 5.726 -2.976 -1.235 1.00 84.69 208 ILE A N 1
ATOM 1726 C CA . ILE A 1 208 ? 4.260 -2.923 -1.234 1.00 84.69 208 ILE A CA 1
ATOM 1727 C C . ILE A 1 208 ? 3.599 -4.302 -1.332 1.00 84.69 208 ILE A C 1
ATOM 1729 O O . ILE A 1 208 ? 2.380 -4.394 -1.296 1.00 84.69 208 ILE A O 1
ATOM 1733 N N . ASN A 1 209 ? 4.356 -5.397 -1.415 1.00 82.31 209 ASN A N 1
ATOM 1734 C CA . ASN A 1 209 ? 3.797 -6.747 -1.569 1.00 82.31 209 ASN A CA 1
ATOM 1735 C C . ASN A 1 209 ? 2.769 -7.127 -0.489 1.00 82.31 209 ASN A C 1
ATOM 1737 O O . ASN A 1 209 ? 1.791 -7.806 -0.785 1.00 82.31 209 ASN A O 1
ATOM 1741 N N . GLN A 1 210 ? 2.941 -6.642 0.745 1.00 76.38 210 GLN A N 1
ATOM 1742 C CA . GLN A 1 210 ? 1.995 -6.882 1.844 1.00 76.38 210 GLN A CA 1
ATOM 1743 C C . GLN A 1 210 ? 0.628 -6.219 1.649 1.00 76.38 210 GLN A C 1
ATOM 1745 O O . GLN A 1 210 ? -0.304 -6.559 2.369 1.00 76.38 210 GLN A O 1
ATOM 1750 N N . VAL A 1 211 ? 0.520 -5.263 0.723 1.00 77.19 211 VAL A N 1
ATOM 1751 C CA . VAL A 1 211 ? -0.717 -4.535 0.421 1.00 77.19 211 VAL A CA 1
ATOM 1752 C C . VAL A 1 211 ? -1.273 -4.881 -0.960 1.00 77.19 211 VAL A C 1
ATOM 1754 O O . VAL A 1 211 ? -2.304 -4.351 -1.346 1.00 77.19 211 VAL A O 1
ATOM 1757 N N . LEU A 1 212 ? -0.642 -5.799 -1.696 1.00 80.31 212 LEU A N 1
ATOM 1758 C CA . LEU A 1 212 ? -1.149 -6.317 -2.973 1.00 80.31 212 LEU A CA 1
ATOM 1759 C C . LEU A 1 212 ? -2.070 -7.541 -2.796 1.00 80.31 212 LEU A C 1
ATOM 1761 O O . LEU A 1 212 ? -2.465 -8.183 -3.767 1.00 80.31 212 LEU A O 1
ATOM 1765 N N . GLY A 1 213 ? -2.424 -7.875 -1.553 1.00 76.19 213 GLY A N 1
ATOM 1766 C CA . GLY A 1 213 ? -3.346 -8.958 -1.229 1.00 76.19 213 GLY A CA 1
ATOM 1767 C C . GLY A 1 213 ? -2.799 -10.362 -1.510 1.00 76.19 213 GLY A C 1
ATOM 1768 O O . GLY A 1 213 ? -1.638 -10.579 -1.865 1.00 76.19 213 GLY A O 1
ATOM 1769 N N . VAL A 1 214 ? -3.669 -11.362 -1.342 1.00 77.00 214 VAL A N 1
ATOM 1770 C CA . VAL A 1 214 ? -3.302 -12.788 -1.438 1.00 77.00 214 VAL A CA 1
ATOM 1771 C C . VAL A 1 214 ? -2.828 -13.210 -2.829 1.00 77.00 214 VAL A C 1
ATOM 1773 O O . VAL A 1 214 ? -2.067 -14.172 -2.940 1.00 77.00 214 VAL A O 1
ATOM 1776 N N . LYS A 1 215 ? -3.254 -12.484 -3.864 1.00 80.38 215 LYS A N 1
ATOM 1777 C CA . LYS A 1 215 ? -2.949 -12.729 -5.275 1.00 80.38 215 LYS A CA 1
ATOM 1778 C C . LYS A 1 215 ? -1.456 -12.600 -5.574 1.00 80.38 215 LYS A C 1
ATOM 1780 O O . LYS A 1 215 ? -0.880 -13.453 -6.242 1.00 80.38 215 LYS A O 1
ATOM 1785 N N . TYR A 1 216 ? -0.814 -11.595 -4.977 1.00 85.31 216 TYR A N 1
ATOM 1786 C CA . TYR A 1 216 ? 0.604 -11.295 -5.180 1.00 85.31 216 TYR A CA 1
ATOM 1787 C C . TYR A 1 216 ? 1.481 -11.607 -3.958 1.00 85.31 216 TYR A C 1
ATOM 1789 O O . TYR A 1 216 ? 2.653 -11.239 -3.921 1.00 85.31 216 TYR A O 1
ATOM 1797 N N . LYS A 1 217 ? 0.956 -12.340 -2.964 1.00 80.88 217 LYS A N 1
ATOM 1798 C CA . LYS A 1 217 ? 1.657 -12.646 -1.699 1.00 80.88 217 LYS A CA 1
ATOM 1799 C C . LYS A 1 217 ? 3.000 -13.367 -1.867 1.00 80.88 217 LYS A C 1
ATOM 1801 O O . LYS A 1 217 ? 3.837 -13.320 -0.969 1.00 80.88 217 LYS A O 1
ATOM 1806 N N . ASN A 1 218 ? 3.182 -14.060 -2.992 1.00 85.00 218 ASN A N 1
ATOM 1807 C CA . ASN A 1 218 ? 4.386 -14.823 -3.318 1.00 85.00 218 ASN A CA 1
ATOM 1808 C C . ASN A 1 218 ? 5.436 -13.998 -4.075 1.00 85.00 218 ASN A C 1
ATOM 1810 O O . ASN A 1 218 ? 6.423 -14.568 -4.530 1.00 85.00 218 ASN A O 1
ATOM 1814 N N . PHE A 1 219 ? 5.234 -12.689 -4.210 1.00 86.81 219 PHE A N 1
ATOM 1815 C CA . PHE A 1 219 ? 6.169 -11.788 -4.867 1.00 86.81 219 PHE A CA 1
ATOM 1816 C C . PHE A 1 219 ? 6.667 -10.720 -3.900 1.00 86.81 219 PHE A C 1
ATOM 1818 O O . PHE A 1 219 ? 5.962 -10.280 -2.990 1.00 86.81 219 PHE A O 1
ATOM 1825 N N . ILE A 1 220 ? 7.886 -10.270 -4.152 1.00 88.06 220 ILE A N 1
ATOM 1826 C CA . ILE A 1 220 ? 8.454 -9.040 -3.631 1.00 88.06 220 ILE A CA 1
ATOM 1827 C C . ILE A 1 220 ? 8.168 -7.979 -4.683 1.00 88.06 220 ILE A C 1
ATOM 1829 O O . ILE A 1 220 ? 8.558 -8.127 -5.841 1.00 88.06 220 ILE A O 1
ATOM 1833 N N . VAL A 1 221 ? 7.479 -6.917 -4.273 1.00 89.75 221 VAL A N 1
ATOM 1834 C CA . VAL A 1 221 ? 7.163 -5.783 -5.139 1.00 89.75 221 VAL A CA 1
ATOM 1835 C C . VAL A 1 221 ? 7.625 -4.517 -4.448 1.00 89.75 221 VAL A C 1
ATOM 1837 O O . VAL A 1 221 ? 7.174 -4.214 -3.341 1.00 89.75 221 VAL A O 1
ATOM 1840 N N . VAL A 1 222 ? 8.534 -3.793 -5.092 1.00 90.31 222 VAL A N 1
ATOM 1841 C CA . VAL A 1 222 ? 9.062 -2.510 -4.623 1.00 90.31 222 VAL A CA 1
ATOM 1842 C C . VAL A 1 222 ? 8.537 -1.420 -5.542 1.00 90.31 222 VAL A C 1
ATOM 1844 O O . VAL A 1 222 ? 8.751 -1.495 -6.747 1.00 90.31 222 VAL A O 1
ATOM 1847 N N . LYS A 1 223 ? 7.860 -0.413 -4.986 1.00 91.38 223 LYS A N 1
ATOM 1848 C CA . LYS A 1 223 ? 7.287 0.708 -5.739 1.00 91.38 223 LYS A CA 1
ATOM 1849 C C . LYS A 1 223 ? 8.115 1.969 -5.523 1.00 91.38 223 LYS A C 1
ATOM 1851 O O . LYS A 1 223 ? 8.139 2.512 -4.419 1.00 91.38 223 LYS A O 1
ATOM 1856 N N . LYS A 1 224 ? 8.724 2.493 -6.587 1.00 90.44 224 LYS A N 1
ATOM 1857 C CA . LYS A 1 224 ? 9.431 3.774 -6.572 1.00 90.44 224 LYS A CA 1
ATOM 1858 C C . LYS A 1 224 ? 8.696 4.797 -7.433 1.00 90.44 224 LYS A C 1
ATOM 1860 O O . LYS A 1 224 ? 8.687 4.704 -8.654 1.00 90.44 224 LYS A O 1
ATOM 1865 N N . GLU A 1 225 ? 8.097 5.782 -6.774 1.00 89.19 225 GLU A N 1
ATOM 1866 C CA . GLU A 1 225 ? 7.492 6.941 -7.433 1.00 89.19 225 GLU A CA 1
ATOM 1867 C C . GLU A 1 225 ? 8.544 8.027 -7.680 1.00 89.19 225 GLU A C 1
ATOM 1869 O O . GLU A 1 225 ? 9.385 8.318 -6.815 1.00 89.19 225 GLU A O 1
ATOM 1874 N N . ILE A 1 226 ? 8.493 8.609 -8.874 1.00 86.44 226 ILE A N 1
ATOM 1875 C CA . ILE A 1 226 ? 9.410 9.638 -9.342 1.00 86.44 226 ILE A CA 1
ATOM 1876 C C . ILE A 1 226 ? 8.732 11.001 -9.194 1.00 86.44 226 ILE A C 1
ATOM 1878 O O . ILE A 1 226 ? 7.632 11.198 -9.708 1.00 86.44 226 ILE A O 1
ATOM 1882 N N . PRO A 1 227 ? 9.360 11.954 -8.480 1.00 78.31 227 PRO A N 1
ATOM 1883 C CA . PRO A 1 227 ? 8.712 13.212 -8.116 1.00 78.31 227 PRO A CA 1
ATOM 1884 C C . PRO A 1 227 ? 8.484 14.159 -9.302 1.00 78.31 227 PRO A C 1
ATOM 1886 O O . PRO A 1 227 ? 7.701 15.096 -9.173 1.00 78.31 227 PRO A O 1
ATOM 1889 N N . ASN A 1 228 ? 9.171 13.953 -10.430 1.00 71.12 228 ASN A N 1
ATOM 1890 C CA . ASN A 1 228 ? 8.955 14.731 -11.646 1.00 71.12 228 ASN A CA 1
ATOM 1891 C C . ASN A 1 228 ? 7.953 13.999 -12.553 1.00 71.12 228 ASN A C 1
ATOM 1893 O O . ASN A 1 228 ? 8.140 12.819 -12.839 1.00 71.12 228 ASN A O 1
ATOM 1897 N N . THR A 1 229 ? 6.915 14.708 -12.999 1.00 67.69 229 THR A N 1
ATOM 1898 C CA . THR A 1 229 ? 5.874 14.207 -13.911 1.00 67.69 229 THR A CA 1
ATOM 1899 C C . THR A 1 229 ? 6.221 14.403 -15.387 1.00 67.69 229 THR A C 1
ATOM 1901 O O . THR A 1 229 ? 5.412 14.108 -16.266 1.00 67.69 229 THR A O 1
ATOM 1904 N N . GLU A 1 230 ? 7.407 14.931 -15.696 1.00 79.00 230 GLU A N 1
ATOM 1905 C CA . GLU A 1 230 ? 7.910 14.935 -17.064 1.00 79.00 230 GLU A CA 1
ATOM 1906 C C . GLU A 1 230 ? 8.047 13.508 -17.609 1.00 79.00 230 GLU A C 1
ATOM 1908 O O . GLU A 1 230 ? 8.426 12.575 -16.901 1.00 79.00 230 GLU A O 1
ATOM 1913 N N . LYS A 1 231 ? 7.785 13.347 -18.911 1.00 81.00 231 LYS A N 1
ATOM 1914 C CA . LYS A 1 231 ? 7.863 12.046 -19.578 1.00 81.00 231 LYS A CA 1
ATOM 1915 C C . LYS A 1 231 ? 9.276 11.467 -19.463 1.00 81.00 231 LYS A C 1
ATOM 1917 O O . LYS A 1 231 ? 10.237 12.057 -19.967 1.00 81.00 231 LYS A O 1
ATOM 1922 N N . ILE A 1 232 ? 9.378 10.286 -18.859 1.00 81.44 232 ILE A N 1
ATOM 1923 C CA . ILE A 1 232 ? 10.621 9.521 -18.766 1.00 81.44 232 ILE A CA 1
ATOM 1924 C C . ILE A 1 232 ? 10.952 8.930 -20.143 1.00 81.44 232 ILE A C 1
ATOM 1926 O O . ILE A 1 232 ? 10.116 8.272 -20.761 1.00 81.44 232 ILE A O 1
ATOM 1930 N N . ILE A 1 233 ? 12.176 9.157 -20.624 1.00 83.56 233 ILE A N 1
ATOM 1931 C CA . ILE A 1 233 ? 12.665 8.597 -21.899 1.00 83.56 233 ILE A CA 1
ATOM 1932 C C . ILE A 1 233 ? 13.746 7.544 -21.696 1.00 83.56 233 ILE A C 1
ATOM 1934 O O . ILE A 1 233 ? 13.955 6.696 -22.563 1.00 83.56 233 ILE A O 1
ATOM 1938 N N . GLU A 1 234 ? 14.427 7.577 -20.553 1.00 86.88 234 GLU A N 1
ATOM 1939 C CA . GLU A 1 234 ? 15.465 6.615 -20.225 1.00 86.88 234 GLU A CA 1
ATOM 1940 C C . GLU A 1 234 ? 15.480 6.305 -18.730 1.00 86.88 234 GLU A C 1
ATOM 1942 O O . GLU A 1 234 ? 15.408 7.214 -17.900 1.00 86.88 234 GLU A O 1
ATOM 1947 N N . VAL A 1 235 ? 15.618 5.020 -18.403 1.00 87.44 235 VAL A N 1
ATOM 1948 C CA . VAL A 1 235 ? 15.777 4.515 -17.037 1.00 87.44 235 VAL A CA 1
ATOM 1949 C C . VAL A 1 235 ? 17.043 3.677 -16.966 1.00 87.44 235 VAL A C 1
ATOM 1951 O O . VAL A 1 235 ? 17.133 2.608 -17.564 1.00 87.44 235 VAL A O 1
ATOM 1954 N N . GLY A 1 236 ? 18.027 4.162 -16.217 1.00 88.44 236 GLY A N 1
ATOM 1955 C CA . GLY A 1 236 ? 19.181 3.391 -15.779 1.00 88.44 236 GLY A CA 1
ATOM 1956 C C . GLY A 1 236 ? 18.951 2.893 -14.362 1.00 88.44 236 GLY A C 1
ATOM 1957 O O . GLY A 1 236 ? 18.801 3.704 -13.457 1.00 88.44 236 GLY A O 1
ATOM 1958 N N . THR A 1 237 ? 18.930 1.588 -14.127 1.00 88.94 237 THR A N 1
ATOM 1959 C CA . THR A 1 237 ? 18.714 1.066 -12.774 1.00 88.94 237 THR A CA 1
ATOM 1960 C C . THR A 1 237 ? 19.477 -0.219 -12.517 1.00 88.94 237 THR A C 1
ATOM 1962 O O . THR A 1 237 ? 19.908 -0.901 -13.443 1.00 88.94 237 THR A O 1
ATOM 1965 N N . GLY A 1 238 ? 19.669 -0.524 -11.241 1.00 87.56 238 GLY A N 1
ATOM 1966 C CA . GLY A 1 238 ? 20.263 -1.757 -10.771 1.00 87.56 238 GLY A CA 1
ATOM 1967 C C . GLY A 1 238 ? 20.381 -1.751 -9.257 1.00 87.56 238 GLY A C 1
ATOM 1968 O O . GLY A 1 238 ? 19.771 -0.930 -8.570 1.00 87.56 238 GLY A O 1
ATOM 1969 N N . GLN A 1 239 ? 21.195 -2.659 -8.741 1.00 86.94 239 GLN A N 1
ATOM 1970 C CA . GLN A 1 239 ? 21.297 -2.940 -7.314 1.00 86.94 239 GLN A CA 1
ATOM 1971 C C . GLN A 1 239 ? 22.766 -2.987 -6.880 1.00 86.94 239 GLN A C 1
ATOM 1973 O O . GLN A 1 239 ? 23.673 -3.273 -7.671 1.00 86.94 239 GLN A O 1
ATOM 1978 N N . PHE A 1 240 ? 22.996 -2.679 -5.609 1.00 83.00 240 PHE A N 1
ATOM 1979 C CA . PHE A 1 240 ? 24.269 -2.799 -4.919 1.00 83.00 240 PHE A CA 1
ATOM 1980 C C . PHE A 1 240 ? 24.191 -3.866 -3.827 1.00 83.00 240 PHE A C 1
ATOM 1982 O O . PHE A 1 240 ? 23.191 -3.981 -3.123 1.00 83.00 240 PHE A O 1
ATOM 1989 N N . ASN A 1 241 ? 25.291 -4.581 -3.616 1.00 76.38 241 ASN A N 1
ATOM 1990 C CA . ASN A 1 241 ? 25.534 -5.370 -2.414 1.00 76.38 241 ASN A CA 1
ATOM 1991 C C . ASN A 1 241 ? 26.828 -4.906 -1.723 1.00 76.38 241 ASN A C 1
ATOM 1993 O O . ASN A 1 241 ? 27.461 -3.927 -2.124 1.00 76.38 241 ASN A O 1
ATOM 1997 N N . SER A 1 242 ? 27.256 -5.638 -0.694 1.00 72.06 242 SER A N 1
ATOM 1998 C CA . SER A 1 242 ? 28.496 -5.363 0.048 1.00 72.06 242 SER A CA 1
ATOM 1999 C C . SER A 1 242 ? 29.775 -5.399 -0.805 1.00 72.06 242 SER A C 1
ATOM 2001 O O . SER A 1 242 ? 30.808 -4.906 -0.362 1.00 72.06 242 SER A O 1
ATOM 2003 N N . SER A 1 243 ? 29.719 -5.970 -2.011 1.00 74.25 243 SER A N 1
ATOM 2004 C CA . SER A 1 243 ? 30.839 -6.118 -2.949 1.00 74.25 243 SER A CA 1
ATOM 2005 C C . SER A 1 243 ? 30.777 -5.148 -4.142 1.00 74.25 243 SER A C 1
ATOM 2007 O O . SER A 1 243 ? 31.676 -5.169 -4.980 1.00 74.25 243 SER A O 1
ATOM 2009 N N . GLY A 1 244 ? 29.755 -4.288 -4.235 1.00 75.69 244 GLY A N 1
ATOM 2010 C CA . GLY A 1 244 ? 29.581 -3.317 -5.322 1.00 75.69 244 GLY A CA 1
ATOM 2011 C C . GLY A 1 244 ? 28.278 -3.510 -6.103 1.00 75.69 244 GLY A C 1
ATOM 2012 O O . GLY A 1 244 ? 27.272 -3.928 -5.539 1.00 75.69 244 GLY A O 1
ATOM 2013 N N . ARG A 1 245 ? 28.264 -3.159 -7.397 1.00 76.75 245 ARG A N 1
ATOM 2014 C CA . ARG A 1 245 ? 27.077 -3.320 -8.265 1.00 76.75 245 ARG A CA 1
ATOM 2015 C C . ARG A 1 245 ? 26.844 -4.799 -8.585 1.00 76.75 245 ARG A C 1
ATOM 2017 O O . ARG A 1 245 ? 27.759 -5.448 -9.082 1.00 76.75 245 ARG A O 1
ATOM 2024 N N . THR A 1 246 ? 25.634 -5.302 -8.343 1.00 75.19 246 THR A N 1
ATOM 2025 C CA . THR A 1 246 ? 25.242 -6.691 -8.650 1.00 75.19 246 THR A CA 1
ATOM 2026 C C . THR A 1 246 ? 24.695 -6.830 -10.062 1.00 75.19 246 THR A C 1
ATOM 2028 O O . THR A 1 246 ? 25.077 -7.745 -10.784 1.00 75.19 246 THR A O 1
ATOM 2031 N N . TRP A 1 247 ? 23.853 -5.890 -10.484 1.00 76.00 247 TRP A N 1
ATOM 2032 C CA . TRP A 1 247 ? 23.348 -5.798 -11.850 1.00 76.00 247 TRP A CA 1
ATOM 2033 C C . TRP A 1 247 ? 23.052 -4.348 -12.226 1.00 76.00 247 TRP A C 1
ATOM 2035 O O . TRP A 1 247 ? 23.099 -3.426 -11.401 1.00 76.00 247 TRP A O 1
ATOM 2045 N N . GLY A 1 248 ? 22.810 -4.138 -13.514 1.00 74.94 248 GLY A N 1
ATOM 2046 C CA . GLY A 1 248 ? 22.594 -2.820 -14.070 1.00 74.94 248 GLY A CA 1
ATOM 2047 C C . GLY A 1 248 ? 22.119 -2.861 -15.498 1.00 74.94 248 GLY A C 1
ATOM 2048 O O . GLY A 1 248 ? 22.641 -3.617 -16.311 1.00 74.94 248 GLY A O 1
ATOM 2049 N N . VAL A 1 249 ? 21.150 -2.017 -15.797 1.00 75.81 249 VAL A N 1
ATOM 2050 C CA . VAL A 1 249 ? 20.473 -1.975 -17.085 1.00 75.81 249 VAL A CA 1
ATOM 2051 C C . VAL A 1 249 ? 20.118 -0.537 -17.415 1.00 75.81 249 VAL A C 1
ATOM 2053 O O . VAL A 1 249 ? 19.846 0.271 -16.528 1.00 75.81 249 VAL A O 1
ATOM 2056 N N . LEU A 1 250 ? 20.165 -0.214 -18.704 1.00 81.12 250 LEU A N 1
ATOM 2057 C CA . LEU A 1 250 ? 19.780 1.081 -19.241 1.00 81.12 250 LEU A CA 1
ATOM 2058 C C . LEU A 1 250 ? 18.716 0.849 -20.302 1.00 81.12 250 LEU A C 1
ATOM 2060 O O . LEU A 1 250 ? 18.971 0.184 -21.307 1.00 81.12 250 LEU A O 1
ATOM 2064 N N . TYR A 1 251 ? 17.542 1.418 -20.086 1.00 77.31 251 TYR A N 1
ATOM 2065 C CA . TYR A 1 251 ? 16.410 1.273 -20.981 1.00 77.31 251 TYR A CA 1
ATOM 2066 C C . TYR A 1 251 ? 16.060 2.603 -21.588 1.00 77.31 251 TYR A C 1
ATOM 2068 O O . TYR A 1 251 ? 15.754 3.547 -20.871 1.00 77.31 251 TYR A O 1
ATOM 2076 N N . ASN A 1 252 ? 16.068 2.653 -22.914 1.00 77.94 252 ASN A N 1
ATOM 2077 C CA . ASN A 1 252 ? 15.541 3.776 -23.661 1.00 77.94 252 ASN A CA 1
ATOM 2078 C C . ASN A 1 252 ? 14.077 3.470 -24.004 1.00 77.94 252 ASN A C 1
ATOM 2080 O O . ASN A 1 252 ? 13.804 2.665 -24.896 1.00 77.94 252 ASN A O 1
ATOM 2084 N N . ILE A 1 253 ? 13.155 4.083 -23.262 1.00 73.56 253 ILE A N 1
ATOM 2085 C CA . ILE A 1 253 ? 11.712 3.827 -23.354 1.00 73.56 253 ILE A CA 1
ATOM 2086 C C . ILE A 1 253 ? 11.177 4.249 -24.728 1.00 73.56 253 ILE A C 1
ATOM 2088 O O . ILE A 1 253 ? 10.324 3.570 -25.292 1.00 73.56 253 ILE A O 1
ATOM 2092 N N . GLU A 1 254 ? 11.720 5.311 -25.329 1.00 70.75 254 GLU A N 1
ATOM 2093 C CA . GLU A 1 254 ? 11.308 5.737 -26.673 1.00 70.75 254 GLU A CA 1
ATOM 2094 C C . GLU A 1 254 ? 11.622 4.682 -27.736 1.00 70.75 254 GLU A C 1
ATOM 2096 O O . GLU A 1 254 ? 10.795 4.415 -28.600 1.00 70.75 254 GLU A O 1
ATOM 2101 N N . LYS A 1 255 ? 12.770 4.006 -27.629 1.00 66.12 255 LYS A N 1
ATOM 2102 C CA . LYS A 1 255 ? 13.122 2.894 -28.528 1.00 66.12 255 LYS A CA 1
ATOM 2103 C C . LYS A 1 255 ? 12.310 1.623 -28.267 1.00 66.12 255 LYS A C 1
ATOM 2105 O O . LYS A 1 255 ? 12.240 0.765 -29.143 1.00 66.12 255 LYS A O 1
ATOM 2110 N N . MET A 1 256 ? 11.727 1.476 -27.076 1.00 63.09 256 MET A N 1
ATOM 2111 C CA . MET A 1 256 ? 10.861 0.340 -26.740 1.00 63.09 256 MET A CA 1
ATOM 2112 C C . MET A 1 256 ? 9.462 0.479 -27.347 1.00 63.09 256 MET A C 1
ATOM 2114 O O . MET A 1 256 ? 8.896 -0.529 -27.759 1.00 63.09 256 MET A O 1
ATOM 2118 N N . TYR A 1 257 ? 8.941 1.706 -27.475 1.00 55.19 257 TYR A N 1
ATOM 2119 C CA . TYR A 1 257 ? 7.655 1.987 -28.132 1.00 55.19 257 TYR A CA 1
ATOM 2120 C C . TYR A 1 257 ? 7.585 1.462 -29.578 1.00 55.19 257 TYR A C 1
ATOM 2122 O O . TYR A 1 257 ? 6.526 1.014 -30.017 1.00 55.19 257 TYR A O 1
ATOM 2130 N N . ASP A 1 258 ? 8.710 1.466 -30.298 1.00 50.97 258 ASP A N 1
ATOM 2131 C CA . ASP A 1 258 ? 8.785 1.020 -31.695 1.00 50.97 258 ASP A CA 1
ATOM 2132 C C . ASP A 1 258 ? 8.890 -0.512 -31.850 1.00 50.97 258 ASP A C 1
ATOM 2134 O O . ASP A 1 258 ? 8.705 -1.041 -32.948 1.00 50.97 258 ASP A O 1
ATOM 2138 N N . ASN A 1 259 ? 9.150 -1.252 -30.764 1.00 47.16 259 ASN A N 1
ATOM 2139 C CA . ASN A 1 259 ? 9.183 -2.716 -30.756 1.00 47.16 259 ASN A CA 1
ATOM 2140 C C . ASN A 1 259 ? 7.974 -3.273 -29.990 1.00 47.16 259 ASN A C 1
ATOM 2142 O O . ASN A 1 259 ? 8.029 -3.530 -28.786 1.00 47.16 259 ASN A O 1
ATOM 2146 N N . ILE A 1 260 ? 6.897 -3.557 -30.725 1.00 45.84 260 ILE A N 1
ATOM 2147 C CA . ILE A 1 260 ? 5.680 -4.233 -30.231 1.00 45.84 260 ILE A CA 1
ATOM 2148 C C . ILE A 1 260 ? 6.002 -5.535 -29.461 1.00 45.84 260 ILE A C 1
ATOM 2150 O O . ILE A 1 260 ? 5.252 -5.936 -28.579 1.00 45.84 260 ILE A O 1
ATOM 2154 N N . SER A 1 261 ? 7.140 -6.178 -29.722 1.00 45.97 261 SER A N 1
ATOM 2155 C CA . SER A 1 261 ? 7.608 -7.384 -29.028 1.00 45.97 261 SER A CA 1
ATOM 2156 C C . SER A 1 261 ? 7.973 -7.191 -27.546 1.00 45.97 261 SER A C 1
ATOM 2158 O O . SER A 1 261 ? 7.890 -8.164 -26.803 1.00 45.97 261 SER A O 1
ATOM 2160 N N . TYR A 1 262 ? 8.326 -5.984 -27.081 1.00 48.88 262 TYR A N 1
ATOM 2161 C CA . TYR A 1 262 ? 8.619 -5.731 -25.654 1.00 48.88 262 TYR A CA 1
ATOM 2162 C C . TYR A 1 262 ? 7.373 -5.362 -24.831 1.00 48.88 262 TYR A C 1
ATOM 2164 O O . TYR A 1 262 ? 7.411 -5.408 -23.607 1.00 48.88 262 TYR A O 1
ATOM 2172 N N . ILE A 1 263 ? 6.257 -5.017 -25.482 1.00 51.56 263 ILE A N 1
ATOM 2173 C CA . ILE A 1 263 ? 5.065 -4.457 -24.818 1.00 51.56 263 ILE A CA 1
ATOM 2174 C C . ILE A 1 263 ? 4.085 -5.552 -24.332 1.00 51.56 263 ILE A C 1
ATOM 2176 O O . ILE A 1 263 ? 3.171 -5.267 -23.557 1.00 51.56 263 ILE A O 1
ATOM 2180 N N . TYR A 1 264 ? 4.250 -6.826 -24.714 1.00 52.78 264 TYR A N 1
ATOM 2181 C CA . TYR A 1 264 ? 3.128 -7.777 -24.605 1.00 52.78 264 TYR A CA 1
ATOM 2182 C C . TYR A 1 264 ? 3.365 -9.136 -23.939 1.00 52.78 264 TYR A C 1
ATOM 2184 O O . TYR A 1 264 ? 2.370 -9.827 -23.735 1.00 52.78 264 TYR A O 1
ATOM 2192 N N . ASP A 1 265 ? 4.573 -9.491 -23.495 1.00 61.06 265 ASP A N 1
ATOM 2193 C CA . ASP A 1 265 ? 4.801 -10.762 -22.776 1.00 61.06 265 ASP A CA 1
ATOM 2194 C C . ASP A 1 265 ? 5.181 -10.545 -21.303 1.00 61.06 265 ASP A C 1
ATOM 2196 O O . ASP A 1 265 ? 6.235 -10.949 -20.812 1.00 61.06 265 ASP A O 1
ATOM 2200 N N . ASN A 1 266 ? 4.314 -9.819 -20.596 1.00 70.94 266 ASN A N 1
ATOM 2201 C CA . ASN A 1 266 ? 4.361 -9.757 -19.142 1.00 70.94 266 ASN A CA 1
ATOM 2202 C C . ASN A 1 266 ? 3.723 -11.035 -18.580 1.00 70.94 266 ASN A C 1
ATOM 2204 O O . ASN A 1 266 ? 2.494 -11.134 -18.530 1.00 70.94 266 ASN A O 1
ATOM 2208 N N . HIS A 1 267 ? 4.540 -11.981 -18.111 1.00 74.69 267 HIS A N 1
ATOM 2209 C CA . HIS A 1 267 ? 4.064 -13.247 -17.534 1.00 74.69 267 HIS A CA 1
ATOM 2210 C C . HIS A 1 267 ? 3.246 -13.065 -16.247 1.00 74.69 267 HIS A C 1
ATOM 2212 O O . HIS A 1 267 ? 2.543 -13.981 -15.828 1.00 74.69 267 HIS A O 1
ATOM 2218 N N . TYR A 1 268 ? 3.274 -11.882 -15.627 1.00 79.06 268 TYR A N 1
ATOM 2219 C CA . TYR A 1 268 ? 2.412 -11.561 -14.492 1.00 79.06 268 TYR A CA 1
ATOM 2220 C C . TYR A 1 268 ? 0.973 -11.186 -14.908 1.00 79.06 268 TYR A C 1
ATOM 2222 O O . TYR A 1 268 ? 0.095 -11.136 -14.046 1.00 79.06 268 TYR A O 1
ATOM 2230 N N . LYS A 1 269 ? 0.686 -10.949 -16.203 1.00 73.50 269 LYS A N 1
ATOM 2231 C CA . LYS A 1 269 ? -0.680 -10.644 -16.688 1.00 73.50 269 LYS A CA 1
ATOM 2232 C C . LYS A 1 269 ? -1.654 -11.796 -16.485 1.00 73.50 269 LYS A C 1
ATOM 2234 O O . LYS A 1 269 ? -2.838 -11.547 -16.274 1.00 73.50 269 LYS A O 1
ATOM 2239 N N . ASP A 1 270 ? -1.176 -13.036 -16.523 1.00 74.50 270 ASP A N 1
ATOM 2240 C CA . ASP A 1 270 ? -2.030 -14.204 -16.296 1.00 74.50 270 ASP A CA 1
ATOM 2241 C C . ASP A 1 270 ? -2.609 -14.218 -14.886 1.00 74.50 270 ASP A C 1
ATOM 2243 O O . ASP A 1 270 ? -3.745 -14.641 -14.699 1.00 74.50 270 ASP A O 1
ATOM 2247 N N . TYR A 1 271 ? -1.899 -13.630 -13.920 1.00 73.81 271 TYR A N 1
ATOM 2248 C CA . TYR A 1 271 ? -2.423 -13.475 -12.574 1.00 73.81 271 TYR A CA 1
ATOM 2249 C C . TYR A 1 271 ? -3.630 -12.538 -12.561 1.00 73.81 271 TYR A C 1
ATOM 2251 O O . TYR A 1 271 ? -4.521 -12.768 -11.771 1.00 73.81 271 TYR A O 1
ATOM 2259 N N . ILE A 1 272 ? -3.739 -11.536 -13.442 1.00 69.31 272 ILE A N 1
ATOM 2260 C CA . ILE A 1 272 ? -4.824 -10.533 -13.414 1.00 69.31 272 ILE A CA 1
ATOM 2261 C C . ILE A 1 272 ? -6.210 -11.156 -13.657 1.00 69.31 272 ILE A C 1
ATOM 2263 O O . ILE A 1 272 ? -7.194 -10.635 -13.141 1.00 69.31 272 ILE A O 1
ATOM 2267 N N . LYS A 1 273 ? -6.296 -12.252 -14.420 1.00 59.47 273 LYS A N 1
ATOM 2268 C CA . LYS A 1 273 ? -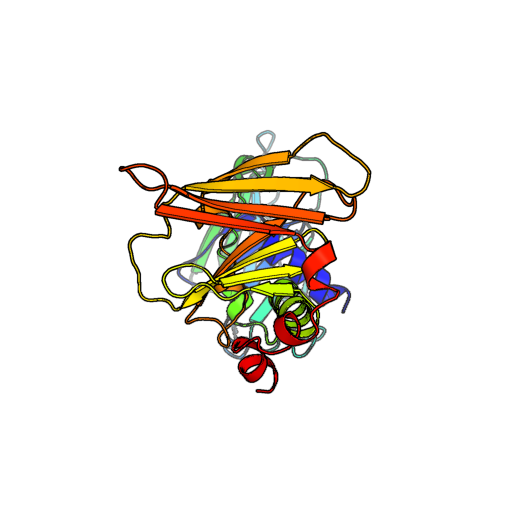7.564 -12.816 -14.921 1.00 59.47 273 LYS A CA 1
ATOM 2269 C C . LYS A 1 273 ? -8.335 -13.682 -13.914 1.00 59.47 273 LYS A C 1
ATOM 2271 O O . LYS A 1 273 ? -9.481 -14.021 -14.212 1.00 59.47 273 LYS A O 1
ATOM 2276 N N . ASP A 1 274 ? -7.730 -13.984 -12.767 1.00 51.56 274 ASP A N 1
ATOM 2277 C CA . ASP A 1 274 ? -8.317 -14.733 -11.645 1.00 51.56 274 ASP A CA 1
ATOM 2278 C C . ASP A 1 274 ? -8.701 -13.809 -10.471 1.00 51.56 274 ASP A C 1
ATOM 2280 O O . ASP A 1 274 ? -9.667 -14.154 -9.753 1.00 51.56 274 ASP A O 1
#

pLDDT: mean 74.52, std 11.85, range [45.84, 91.94]

Solvent-accessible surface area (backbone atoms only — not comparable to full-atom values): 15541 Å² total; per-residue (Å²): 100,75,67,51,52,52,51,50,48,29,59,53,70,14,40,74,47,87,52,99,60,86,51,29,40,31,40,36,94,58,26,40,35,39,36,33,78,53,54,84,65,78,75,87,62,61,44,36,40,40,35,47,48,36,97,72,62,91,48,68,72,41,79,42,56,64,82,68,36,71,42,61,96,77,55,51,80,42,45,69,43,43,32,41,31,40,44,78,52,93,62,91,83,68,75,40,26,39,40,37,36,34,32,39,98,90,42,80,75,43,74,50,77,44,53,43,68,51,61,74,63,56,55,81,47,76,78,42,69,66,48,47,55,28,79,65,46,73,62,32,54,51,49,53,48,33,61,72,73,25,47,46,44,86,41,97,89,61,56,26,37,38,40,37,89,49,34,40,35,39,38,33,71,68,81,68,87,78,59,52,81,24,40,30,44,40,35,37,35,36,78,88,40,90,71,60,50,75,50,72,47,49,40,65,86,32,51,46,27,69,44,38,24,80,88,40,58,65,34,47,32,29,56,47,76,50,93,57,85,65,58,66,35,31,44,34,39,35,35,34,54,101,89,42,76,75,51,74,50,76,42,53,49,66,70,45,71,78,36,71,81,54,63,69,79,53,81,69,47,69,63,72,81,112

Foldseek 3Di:
DVVVVVVLCQLQQWLWDDDPDDWTWTDDQQKIKTKDFAPPPPPPFKWKWKFWAAPPDRGDIDTDDPVQFDDQVPDDPQCVGMDITMDGHDDRPGFTKMKMAIAGPVGTPDIDIGHSVSGVVSPRCLPRLSLQVTPDGPVLVVVLVQLQFFFWADDDPAFIWTDDQQKIKTKDFPDDPQQQQWKKWKWWDFPPDRDIDTDIDGQVVFWNQSNNYPLSVRMTMGMDGHPDRGGTQKIWMFIADPVGTPDIDMDGVVVVVVPPPRRPPSVCNVSSVD

Mean predicted aligned error: 12.51 Å

Radius of gyration: 22.57 Å; Cα contacts (8 Å, |Δi|>4): 514; chains: 1; bounding box: 55×39×67 Å

Sequence (274 aa):
MLKDNEIENALYNGTFIKNSNGYDVVAYNNSLYLLKPNPNIEDKTNHFFLELKSTQDNPPTIDINPTDFIFNDSLSENFNNVAVYKYPLLNKNDTYDILIGQFNDEGRVWSSYMSNQSFKNGVKNYKNEYLNNLKTNRFLLEFESALNQGYFIKHDDNFDLLIDDNIIYYIKPNGDQSDLETQFYLHITYLNNPEKLITDFNAKDYQINQVLGVKYKNFIVVKKEIPNTEKIIEVGTGQFNSSGRTWGVLYNIEKMYDNISYIYDNHYKDYIKD